Protein AF-0000000084367490 (afdb_homodimer)

Radius of gyration: 17.61 Å; Cα contacts (8 Å, |Δi|>4): 390; chains: 2; bounding box: 48×49×37 Å

Organism: Wickerhamomyces anomalus (strain ATCC 58044 / CBS 1984 / NCYC 433 / NRRL Y-366-8) (NCBI:txid683960)

Foldseek 3Di:
DDPDDLVRLCVLLVVQVVLLQVLQVVVCVVPVQWDWDDDPFKIWIQFPPQGIKIWGADRVVSWIWIAGSPPGIFIFDCDVPFTATPVVRDTPVQVVLVVNCVRVVHDSVPRPRDD/DPPDDLVRLCVLLVVLVVLLQVLQVVVCVVVVQWDWDDDPFKIWIQFPPQGIKIWGADRVVSWIWIAGSPPGIFIFDCDVPFTATPVVRDTPVQVVLVVNCVRVVHDSVPRPRDD

Solvent-accessible surface area (backbone atoms only — not comparable to full-atom values): 12582 Å² total; per-residue (Å²): 121,61,86,66,52,70,70,57,42,52,51,55,53,50,53,49,52,52,45,34,43,52,29,44,43,55,51,18,72,81,34,77,77,35,46,59,50,74,55,96,60,35,36,39,35,38,41,58,81,67,30,49,31,41,38,31,57,28,68,83,75,58,29,40,37,38,39,35,71,80,85,39,73,50,54,26,36,51,44,87,97,38,44,30,20,81,87,78,65,45,43,54,63,58,53,51,36,46,55,50,13,60,52,72,74,48,53,50,90,74,51,68,54,66,131,123,60,88,66,52,70,69,58,41,52,50,54,52,47,53,48,52,50,44,34,43,53,28,45,41,56,50,20,73,81,34,76,78,34,45,58,50,73,56,96,60,35,34,39,34,38,41,57,82,66,30,49,32,40,37,32,56,28,68,84,74,58,29,39,36,38,41,36,73,80,82,39,71,49,55,26,37,49,44,86,94,39,43,29,18,82,87,79,63,44,42,52,64,58,55,51,38,47,53,51,14,60,52,72,72,48,53,51,89,74,51,68,52,64,132

Structure (mmCIF, N/CA/C/O backbone):
data_AF-0000000084367490-model_v1
#
loop_
_entity.id
_entity.type
_entity.pdbx_description
1 polymer ferroxidase
#
loop_
_atom_site.group_PDB
_atom_site.id
_atom_site.type_symbol
_atom_site.label_atom_id
_atom_site.label_alt_id
_atom_site.label_comp_id
_atom_site.label_asym_id
_atom_site.label_entity_id
_atom_site.label_seq_id
_atom_site.pdbx_PDB_ins_code
_atom_site.Cartn_x
_atom_site.Cartn_y
_atom_site.Cartn_z
_atom_site.occupancy
_atom_site.B_iso_or_equiv
_atom_site.auth_seq_id
_atom_site.auth_comp_id
_atom_site.auth_asym_id
_atom_site.auth_atom_id
_atom_site.pdbx_PDB_model_num
ATOM 1 N N . VAL A 1 1 ? 18.078 12.406 -10.547 1 66.5 1 VAL A N 1
ATOM 2 C CA . VAL A 1 1 ? 17.938 11.32 -9.586 1 66.5 1 VAL A CA 1
ATOM 3 C C . VAL A 1 1 ? 19.312 10.93 -9.039 1 66.5 1 VAL A C 1
ATOM 5 O O . VAL A 1 1 ? 20.25 10.742 -9.805 1 66.5 1 VAL A O 1
ATOM 8 N N . THR A 1 2 ? 19.359 11.086 -7.645 1 72.44 2 THR A N 1
ATOM 9 C CA . THR A 1 2 ? 20.641 10.75 -7.023 1 72.44 2 THR A CA 1
ATOM 10 C C . THR A 1 2 ? 20.969 9.273 -7.238 1 72.44 2 THR A C 1
ATOM 12 O O . THR A 1 2 ? 20.094 8.414 -7.148 1 72.44 2 THR A O 1
ATOM 15 N N . ASP A 1 3 ? 22.047 9.031 -7.75 1 83.88 3 ASP A N 1
ATOM 16 C CA . ASP A 1 3 ? 22.5 7.652 -7.895 1 83.88 3 ASP A CA 1
ATOM 17 C C . ASP A 1 3 ? 22.875 7.047 -6.543 1 83.88 3 ASP A C 1
ATOM 19 O O . ASP A 1 3 ? 24.031 7.129 -6.117 1 83.88 3 ASP A O 1
ATOM 23 N N . LEU A 1 4 ? 21.875 6.43 -5.949 1 89.94 4 LEU A N 1
ATOM 24 C CA . LEU A 1 4 ? 22.094 5.844 -4.629 1 89.94 4 LEU A CA 1
ATOM 25 C C . LEU A 1 4 ? 22.516 4.387 -4.746 1 89.94 4 LEU A C 1
ATOM 27 O O . LEU A 1 4 ? 22 3.645 -5.578 1 89.94 4 LEU A O 1
ATOM 31 N N . ASP A 1 5 ? 23.562 4.152 -3.986 1 95.56 5 ASP A N 1
ATOM 32 C CA . ASP A 1 5 ? 23.766 2.715 -3.863 1 95.56 5 ASP A CA 1
ATOM 33 C C . ASP A 1 5 ? 22.734 2.09 -2.924 1 95.56 5 ASP A C 1
ATOM 35 O O . ASP A 1 5 ? 22.094 2.793 -2.139 1 95.56 5 ASP A O 1
ATOM 39 N N . MET A 1 6 ? 22.578 0.807 -2.955 1 96.75 6 MET A N 1
ATOM 40 C CA . MET A 1 6 ? 21.516 0.087 -2.264 1 96.75 6 MET A CA 1
ATOM 41 C C . MET A 1 6 ? 21.625 0.267 -0.753 1 96.75 6 MET A C 1
ATOM 43 O O . MET A 1 6 ? 20.609 0.421 -0.065 1 96.75 6 MET A O 1
ATOM 47 N N . ASN A 1 7 ? 22.828 0.204 -0.22 1 97.38 7 ASN A N 1
ATOM 48 C CA . ASN A 1 7 ? 23.016 0.364 1.218 1 97.38 7 ASN A CA 1
ATOM 49 C C . ASN A 1 7 ? 22.578 1.748 1.689 1 97.38 7 ASN A C 1
ATOM 51 O O . ASN A 1 7 ? 21.922 1.877 2.719 1 97.38 7 ASN A O 1
ATOM 55 N N . THR A 1 8 ? 23.016 2.723 0.938 1 97.31 8 THR A N 1
ATOM 56 C CA . THR A 1 8 ? 22.625 4.09 1.262 1 97.31 8 THR A CA 1
ATOM 57 C C . THR A 1 8 ? 21.109 4.258 1.141 1 97.31 8 THR A C 1
ATOM 59 O O . THR A 1 8 ? 20.469 4.867 2.004 1 97.31 8 THR A O 1
ATOM 62 N N . TYR A 1 9 ? 20.531 3.719 0.094 1 98.12 9 TYR A N 1
ATOM 63 C CA . TYR A 1 9 ? 19.078 3.746 -0.08 1 98.12 9 TYR A CA 1
ATOM 64 C C . TYR A 1 9 ? 18.375 3.178 1.146 1 98.12 9 TYR A C 1
ATOM 66 O O . TYR A 1 9 ? 17.438 3.787 1.666 1 98.12 9 TYR A O 1
ATOM 74 N N . HIS A 1 10 ? 18.797 2.018 1.596 1 97.88 10 HIS A N 1
ATOM 75 C CA . HIS A 1 10 ? 18.156 1.376 2.742 1 97.88 10 HIS A CA 1
ATOM 76 C C . HIS A 1 10 ? 18.234 2.262 3.98 1 97.88 10 HIS A C 1
ATOM 78 O O . HIS A 1 10 ? 17.25 2.434 4.688 1 97.88 10 HIS A O 1
ATOM 84 N N . THR A 1 11 ? 19.391 2.836 4.145 1 97.69 11 THR A N 1
ATOM 85 C CA . THR A 1 11 ? 19.609 3.66 5.328 1 97.69 11 THR A CA 1
ATOM 86 C C . THR A 1 11 ? 18.719 4.902 5.289 1 97.69 11 THR A C 1
ATOM 88 O O . THR A 1 11 ? 18 5.184 6.25 1 97.69 11 THR A O 1
ATOM 91 N N . ILE A 1 12 ? 18.703 5.613 4.191 1 97.62 12 ILE A N 1
ATOM 92 C CA . ILE A 1 12 ? 18 6.883 4.102 1 97.62 12 ILE A CA 1
ATOM 93 C C . ILE A 1 12 ? 16.48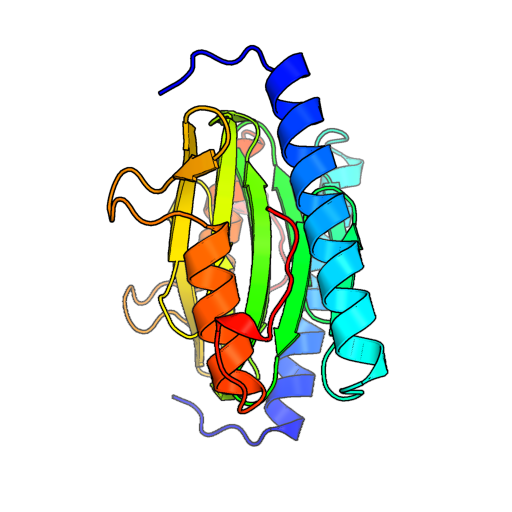4 6.637 4.117 1 97.62 12 ILE A C 1
ATOM 95 O O . ILE A 1 12 ? 15.734 7.391 4.738 1 97.62 12 ILE A O 1
ATOM 99 N N . SER A 1 13 ? 16.031 5.598 3.395 1 98.19 13 SER A N 1
ATOM 100 C CA . SER A 1 13 ? 14.609 5.297 3.375 1 98.19 13 SER A CA 1
ATOM 101 C C . SER A 1 13 ? 14.117 4.832 4.742 1 98.19 13 SER A C 1
ATOM 103 O O . SER A 1 13 ? 13.047 5.234 5.199 1 98.19 13 SER A O 1
ATOM 105 N N . GLU A 1 14 ? 14.93 4.027 5.41 1 98.12 14 GLU A N 1
ATOM 106 C CA . GLU A 1 14 ? 14.594 3.576 6.758 1 98.12 14 GLU A CA 1
ATOM 107 C C . GLU A 1 14 ? 14.5 4.75 7.727 1 98.12 14 GLU A C 1
ATOM 109 O O . GLU A 1 14 ? 13.523 4.871 8.469 1 98.12 14 GLU A O 1
ATOM 114 N N . ASP A 1 15 ? 15.5 5.516 7.707 1 97.38 15 ASP A N 1
ATOM 115 C CA . ASP A 1 15 ? 15.531 6.672 8.594 1 97.38 15 ASP A CA 1
ATOM 116 C C . ASP A 1 15 ? 14.336 7.586 8.352 1 97.38 15 ASP A C 1
ATOM 118 O O . ASP A 1 15 ? 13.711 8.07 9.305 1 97.38 15 ASP A O 1
ATOM 122 N N . TYR A 1 16 ? 14.016 7.777 7.121 1 97.81 16 TYR A N 1
ATOM 123 C CA . TYR A 1 16 ? 12.898 8.648 6.766 1 97.81 16 TYR A CA 1
ATOM 124 C C . TYR A 1 16 ? 11.578 8.078 7.281 1 97.81 16 TYR A C 1
ATOM 126 O O . TYR A 1 16 ? 10.812 8.781 7.945 1 97.81 16 TYR A O 1
ATOM 134 N N . LEU A 1 17 ? 11.32 6.844 7.035 1 98.38 17 LEU A N 1
ATOM 135 C CA . LEU A 1 17 ? 10.039 6.242 7.391 1 98.38 17 LEU A CA 1
ATOM 136 C C . LEU A 1 17 ? 9.914 6.09 8.906 1 98.38 17 LEU A C 1
ATOM 138 O O . LEU A 1 17 ? 8.812 6.203 9.453 1 98.38 17 LEU A O 1
ATOM 142 N N . GLU A 1 18 ? 11.016 5.848 9.531 1 97.62 18 GLU A N 1
ATOM 143 C CA . GLU A 1 18 ? 10.984 5.793 10.992 1 97.62 18 GLU A CA 1
ATOM 144 C C . GLU A 1 18 ? 10.633 7.156 11.586 1 97.62 18 GLU A C 1
ATOM 146 O O . GLU A 1 18 ? 9.797 7.25 12.484 1 97.62 18 GLU A O 1
ATOM 151 N N . THR A 1 19 ? 11.289 8.133 11.07 1 97.12 19 THR A N 1
ATOM 152 C CA . THR A 1 19 ? 11.023 9.492 11.547 1 97.12 19 THR A CA 1
ATOM 153 C C . THR A 1 19 ? 9.57 9.883 11.273 1 97.12 19 THR A C 1
ATOM 155 O O . THR A 1 19 ? 8.906 10.453 12.133 1 97.12 19 THR A O 1
ATOM 158 N N . LEU A 1 20 ? 9.117 9.617 10.094 1 97.81 20 LEU A N 1
ATOM 159 C CA . LEU A 1 20 ? 7.73 9.875 9.727 1 97.81 20 LEU A CA 1
ATOM 160 C C . LEU A 1 20 ? 6.777 9.156 10.672 1 97.81 20 LEU A C 1
ATOM 162 O O . LEU A 1 20 ? 5.801 9.742 11.148 1 97.81 20 LEU A O 1
ATOM 166 N N . THR A 1 21 ? 7.047 7.887 10.977 1 97.69 21 THR A N 1
ATOM 167 C CA . THR A 1 21 ? 6.215 7.09 11.875 1 97.69 21 THR A CA 1
ATOM 168 C C . THR A 1 21 ? 6.156 7.723 13.258 1 97.69 21 THR A C 1
ATOM 170 O O . THR A 1 21 ? 5.082 7.836 13.852 1 97.69 21 THR A O 1
ATOM 173 N N . ASP A 1 22 ? 7.309 8.125 13.734 1 96.81 22 ASP A N 1
ATOM 174 C CA . ASP A 1 22 ? 7.363 8.773 15.039 1 96.81 22 ASP A CA 1
ATOM 175 C C . ASP A 1 22 ? 6.469 10.016 15.078 1 96.81 22 ASP A C 1
ATOM 177 O O . ASP A 1 22 ? 5.742 10.234 16.047 1 96.81 22 ASP A O 1
ATOM 181 N N . SER A 1 23 ? 6.527 10.773 14.039 1 96.38 23 SER A N 1
ATOM 182 C CA . SER A 1 23 ? 5.734 11.992 13.961 1 96.38 23 SER A CA 1
ATOM 183 C C . SER A 1 23 ? 4.242 11.68 13.922 1 96.38 23 SER A C 1
ATOM 185 O O . SER A 1 23 ? 3.445 12.352 14.578 1 96.38 23 SER A O 1
ATOM 187 N N . LEU A 1 24 ? 3.877 10.695 13.18 1 97.31 24 LEU A N 1
ATOM 188 C CA . LEU A 1 24 ? 2.479 10.297 13.062 1 97.31 24 LEU A CA 1
ATOM 189 C C . LEU A 1 24 ? 1.965 9.719 14.375 1 97.31 24 LEU A C 1
ATOM 191 O O . LEU A 1 24 ? 0.805 9.93 14.742 1 97.31 24 LEU A O 1
ATOM 195 N N . GLU A 1 25 ? 2.846 9 15.031 1 96.12 25 GLU A N 1
ATOM 196 C CA . GLU A 1 25 ? 2.467 8.461 16.328 1 96.12 25 GLU A CA 1
ATOM 197 C C . GLU A 1 25 ? 2.232 9.57 17.344 1 96.12 25 GLU A C 1
ATOM 199 O O . GLU A 1 25 ? 1.332 9.477 18.188 1 96.12 25 GLU A O 1
ATOM 204 N N . ALA A 1 26 ? 3.064 10.547 17.266 1 94.38 26 ALA A N 1
ATOM 205 C CA . ALA A 1 26 ? 2.842 11.703 18.125 1 94.38 26 ALA A CA 1
ATOM 206 C C . ALA A 1 26 ? 1.493 12.359 17.844 1 94.38 26 ALA A C 1
ATOM 208 O O . ALA A 1 26 ? 0.765 12.727 18.766 1 94.38 26 ALA A O 1
ATOM 209 N N . LEU A 1 27 ? 1.202 12.469 16.578 1 94.69 27 LEU A N 1
ATOM 210 C CA . LEU A 1 27 ? -0.086 13.016 16.172 1 94.69 27 LEU A CA 1
ATOM 211 C C . LEU A 1 27 ? -1.233 12.156 16.688 1 94.69 27 LEU A C 1
ATOM 213 O O . LEU A 1 27 ? -2.279 12.68 17.078 1 94.69 27 LEU A O 1
ATOM 217 N N . SER A 1 28 ? -1.049 10.844 16.672 1 95.19 28 SER A N 1
ATOM 218 C CA . SER A 1 28 ? -2.062 9.891 17.125 1 95.19 28 SER A CA 1
ATOM 219 C C . SER A 1 28 ? -2.373 10.07 18.594 1 95.19 28 SER A C 1
ATOM 221 O O . SER A 1 28 ? -3.482 9.773 19.047 1 95.19 28 SER A O 1
ATOM 223 N N . GLU A 1 29 ? -1.422 10.523 19.391 1 94.12 29 GLU A N 1
ATOM 224 C CA . GLU A 1 29 ? -1.639 10.773 20.812 1 94.12 29 GLU A CA 1
ATOM 225 C C . GLU A 1 29 ? -2.701 11.852 21.016 1 94.12 29 GLU A C 1
ATOM 227 O O . GLU A 1 29 ? -3.51 11.75 21.953 1 94.12 29 GLU A O 1
ATOM 232 N N . GLU A 1 30 ? -2.764 12.781 20.156 1 92 30 GLU A N 1
ATOM 233 C CA . GLU A 1 30 ? -3.721 13.883 20.25 1 92 30 GLU A CA 1
ATOM 234 C C . GLU A 1 30 ? -5 13.57 19.469 1 92 30 GLU A C 1
ATOM 236 O O . GLU A 1 30 ? -6.023 14.227 19.656 1 92 30 GLU A O 1
ATOM 241 N N . ASN A 1 31 ? -4.91 12.602 18.656 1 94.88 31 ASN A N 1
ATOM 242 C CA . ASN A 1 31 ? -6.008 12.164 17.797 1 94.88 31 ASN A CA 1
ATOM 243 C C . ASN A 1 31 ? -6.156 10.641 17.812 1 94.88 31 ASN A C 1
ATOM 245 O O . ASN A 1 31 ? -5.668 9.953 16.922 1 94.88 31 ASN A O 1
ATOM 249 N N . PRO A 1 32 ? -6.855 10.133 18.719 1 95.06 32 PRO A N 1
ATOM 250 C CA . PRO A 1 32 ? -6.863 8.688 18.969 1 95.06 32 PRO A CA 1
ATOM 251 C C . PRO A 1 32 ? -7.418 7.887 17.797 1 95.06 32 PRO A C 1
ATOM 253 O O . PRO A 1 32 ? -7.246 6.668 17.734 1 95.06 32 PRO A O 1
ATOM 256 N N . GLN A 1 33 ? -8.094 8.555 16.891 1 95.69 33 GLN A N 1
ATOM 257 C CA . GLN A 1 33 ? -8.641 7.844 15.742 1 95.69 33 GLN A CA 1
ATOM 258 C C . GLN A 1 33 ? -7.559 7.531 14.719 1 95.69 33 GLN A C 1
ATOM 260 O O . GLN A 1 33 ? -7.781 6.742 13.797 1 95.69 33 GLN A O 1
ATOM 265 N N . ILE A 1 34 ? -6.461 8.195 14.852 1 97.12 34 ILE A N 1
ATOM 266 C CA . ILE A 1 34 ? -5.344 7.992 13.945 1 97.12 34 ILE A CA 1
ATOM 267 C C . ILE A 1 34 ? -4.477 6.836 14.438 1 97.12 34 ILE A C 1
ATOM 269 O O . ILE A 1 34 ? -4.207 6.719 15.633 1 97.12 34 ILE A O 1
ATOM 273 N N . ASP A 1 35 ? -4.121 6.016 13.547 1 97.56 35 ASP A N 1
ATOM 274 C CA . ASP A 1 35 ? -3.205 4.922 13.859 1 97.56 35 ASP A CA 1
ATOM 275 C C . ASP A 1 35 ? -2.098 4.816 12.812 1 97.56 35 ASP A C 1
ATOM 277 O O . ASP A 1 35 ? -2.357 4.926 11.617 1 97.56 35 ASP A O 1
ATOM 281 N N . ALA A 1 36 ? -0.874 4.715 13.258 1 97.38 36 ALA A N 1
ATOM 282 C CA . ALA A 1 36 ? 0.289 4.574 12.383 1 97.38 36 ALA A CA 1
ATOM 283 C C . ALA A 1 36 ? 1.202 3.449 12.867 1 97.38 36 ALA A C 1
ATOM 285 O O . ALA A 1 36 ? 1.477 3.334 14.062 1 97.38 36 ALA A O 1
ATOM 286 N N . GLU A 1 37 ? 1.61 2.641 11.984 1 96.56 37 GLU A N 1
ATOM 287 C CA . GLU A 1 37 ? 2.512 1.538 12.305 1 96.56 37 GLU A CA 1
ATOM 288 C C . GLU A 1 37 ? 3.529 1.312 11.195 1 96.56 37 GLU A C 1
ATOM 290 O O . GLU A 1 37 ? 3.188 1.38 10.008 1 96.56 37 GLU A O 1
ATOM 295 N N . TYR A 1 38 ? 4.754 1.104 11.617 1 97.56 38 TYR A N 1
ATOM 296 C CA . TYR A 1 38 ? 5.828 0.796 10.68 1 97.56 38 TYR A CA 1
ATOM 297 C C . TYR A 1 38 ? 6.445 -0.562 10.992 1 97.56 38 TYR A C 1
ATOM 299 O O . TYR A 1 38 ? 6.879 -0.814 12.117 1 97.56 38 TYR A O 1
ATOM 307 N N . SER A 1 39 ? 6.402 -1.405 9.992 1 95.25 39 SER A N 1
ATOM 308 C CA . SER A 1 39 ? 7.008 -2.725 10.141 1 95.25 39 SER A CA 1
ATOM 309 C C . SER A 1 39 ? 7.488 -3.273 8.805 1 95.25 39 SER A C 1
ATOM 311 O O . SER A 1 39 ? 6.762 -3.223 7.812 1 95.25 39 SER A O 1
ATOM 313 N N . HIS A 1 40 ? 8.773 -3.752 8.82 1 91.44 40 HIS A N 1
ATOM 314 C CA . HIS A 1 40 ? 9.336 -4.457 7.668 1 91.44 40 HIS A CA 1
ATOM 315 C C . HIS A 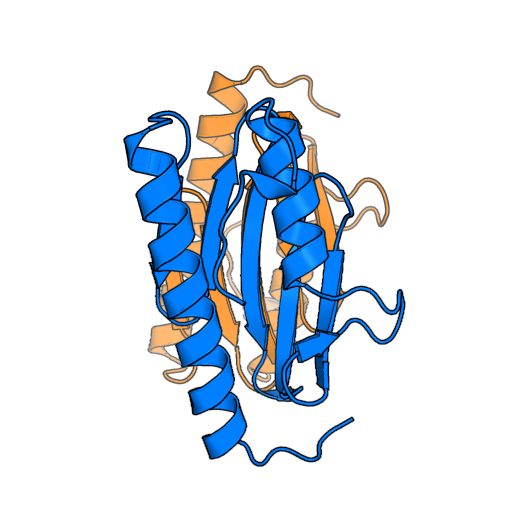1 40 ? 9.227 -3.615 6.402 1 91.44 40 HIS A C 1
ATOM 317 O O . HIS A 1 40 ? 8.75 -4.098 5.371 1 91.44 40 HIS A O 1
ATOM 323 N N . GLY A 1 41 ? 9.453 -2.336 6.523 1 96.81 41 GLY A N 1
ATOM 324 C CA . GLY A 1 41 ? 9.57 -1.469 5.363 1 96.81 41 GLY A CA 1
ATOM 325 C C . GLY A 1 41 ? 8.234 -0.934 4.883 1 96.81 41 GLY A C 1
ATOM 326 O O . GLY A 1 41 ? 8.148 -0.344 3.803 1 96.81 41 GLY A O 1
ATOM 327 N N . VAL A 1 42 ? 7.176 -1.193 5.594 1 98.31 42 VAL A N 1
ATOM 328 C CA . VAL A 1 42 ? 5.844 -0.732 5.215 1 98.31 42 VAL A CA 1
ATOM 329 C C . VAL A 1 42 ? 5.23 0.075 6.355 1 98.31 42 VAL A C 1
ATOM 331 O O . VAL A 1 42 ? 5.113 -0.419 7.48 1 98.31 42 VAL A O 1
ATOM 334 N N . LEU A 1 43 ? 4.953 1.332 6.051 1 98.56 43 LEU A N 1
ATOM 335 C CA . LEU A 1 43 ? 4.215 2.184 6.98 1 98.56 43 LEU A CA 1
ATOM 336 C C . LEU A 1 43 ? 2.736 2.229 6.613 1 98.56 43 LEU A C 1
ATOM 338 O O . LEU A 1 43 ? 2.383 2.51 5.469 1 98.56 43 LEU A O 1
ATOM 342 N N . THR A 1 44 ? 1.895 1.888 7.551 1 98.56 44 THR A N 1
ATOM 343 C CA . THR A 1 44 ? 0.451 2.01 7.379 1 98.56 44 THR A CA 1
ATOM 344 C C . THR A 1 44 ? -0.104 3.127 8.258 1 98.56 44 THR A C 1
ATOM 346 O O . THR A 1 44 ? 0.259 3.24 9.43 1 98.56 44 THR A O 1
ATOM 349 N N . LEU A 1 45 ? -0.904 3.975 7.637 1 98.44 45 LEU A N 1
ATOM 350 C CA . LEU A 1 45 ? -1.56 5.078 8.328 1 98.44 45 LEU A CA 1
ATOM 351 C C . LEU A 1 45 ? -3.072 5.02 8.141 1 98.44 45 LEU A C 1
ATOM 353 O O . LEU A 1 45 ? -3.562 5.066 7.012 1 98.44 45 LEU A O 1
ATOM 357 N N . VAL A 1 46 ? -3.744 4.785 9.211 1 98.44 46 VAL A N 1
ATOM 358 C CA . VAL A 1 46 ? -5.195 4.938 9.211 1 98.44 46 VAL A CA 1
ATOM 359 C C . VAL A 1 46 ? -5.566 6.363 9.617 1 98.44 46 VAL A C 1
ATOM 361 O O . VAL A 1 46 ? -5.262 6.793 10.734 1 98.44 46 VAL A O 1
ATOM 364 N N . LEU A 1 47 ? -6.219 7.082 8.711 1 98.38 47 LEU A N 1
ATOM 365 C CA . LEU A 1 47 ? -6.492 8.508 8.883 1 98.38 47 LEU A CA 1
ATOM 366 C C . LEU A 1 47 ? -7.922 8.836 8.477 1 98.38 47 LEU A C 1
ATOM 368 O O . LEU A 1 47 ? -8.164 9.258 7.344 1 98.38 47 LEU A O 1
ATOM 372 N N . PRO A 1 48 ? -8.789 8.711 9.477 1 96.75 48 PRO A N 1
ATOM 373 C CA . PRO A 1 48 ? -10.164 9.102 9.156 1 96.75 48 PRO A CA 1
ATOM 374 C C . PRO A 1 48 ? -10.305 10.594 8.883 1 96.75 48 PRO A C 1
ATOM 376 O O . PRO A 1 48 ? -9.578 11.406 9.461 1 96.75 48 PRO A O 1
ATOM 379 N N . PRO A 1 49 ? -11.266 10.922 7.965 1 96.62 49 PRO A N 1
ATOM 380 C CA . PRO A 1 49 ? -12.188 10.055 7.227 1 96.62 49 PRO A CA 1
ATOM 381 C C . PRO A 1 49 ? -11.586 9.516 5.934 1 96.62 49 PRO A C 1
ATOM 383 O O . PRO A 1 49 ? -12.25 8.781 5.195 1 96.62 49 PRO A O 1
ATOM 386 N N . ASN A 1 50 ? -10.32 9.852 5.625 1 97.94 50 ASN A N 1
ATOM 387 C CA . ASN A 1 50 ? -9.75 9.555 4.32 1 97.94 50 ASN A CA 1
ATOM 388 C C . ASN A 1 50 ? -9.672 8.047 4.066 1 97.94 50 ASN A C 1
ATOM 390 O O . ASN A 1 50 ? -9.984 7.582 2.971 1 97.94 50 ASN A O 1
ATOM 394 N N . GLY A 1 51 ? -9.227 7.336 5.066 1 98.12 51 GLY A N 1
ATOM 395 C CA . GLY A 1 51 ? -9.008 5.91 4.895 1 98.12 51 GLY A CA 1
ATOM 396 C C . GLY A 1 51 ? -7.59 5.48 5.23 1 98.12 51 GLY A C 1
ATOM 397 O O . GLY A 1 51 ? -6.957 6.047 6.121 1 98.12 51 GLY A O 1
ATOM 398 N N . THR A 1 52 ? -7.137 4.387 4.582 1 98.62 52 THR A N 1
ATOM 399 C CA . THR A 1 52 ? -5.84 3.795 4.887 1 98.62 52 THR A CA 1
ATOM 400 C C . THR A 1 52 ? -4.793 4.219 3.859 1 98.62 52 THR A C 1
ATOM 402 O O . THR A 1 52 ? -5.012 4.086 2.654 1 98.62 52 THR A O 1
ATOM 405 N N . TYR A 1 53 ? -3.727 4.836 4.371 1 98.81 53 TYR A N 1
ATOM 406 C CA . TYR A 1 53 ? -2.525 5.109 3.592 1 98.81 53 TYR A CA 1
ATOM 407 C C . TYR A 1 53 ? -1.499 3.994 3.76 1 98.81 53 TYR A C 1
ATOM 409 O O . TYR A 1 53 ? -1.346 3.445 4.855 1 98.81 53 TYR A O 1
ATOM 417 N N . VAL A 1 54 ? -0.837 3.762 2.656 1 98.88 54 VAL A N 1
ATOM 418 C CA . VAL A 1 54 ? 0.302 2.855 2.754 1 98.88 54 VAL A CA 1
ATOM 419 C C . VAL A 1 54 ? 1.526 3.492 2.1 1 98.88 54 VAL A C 1
ATOM 421 O O . VAL A 1 54 ? 1.43 4.059 1.008 1 98.88 54 VAL A O 1
ATOM 424 N N . ILE A 1 55 ? 2.635 3.494 2.775 1 98.88 55 ILE A N 1
ATOM 425 C CA . ILE A 1 55 ? 3.941 3.938 2.303 1 98.88 55 ILE A CA 1
ATOM 426 C C . ILE A 1 55 ? 4.961 2.812 2.467 1 98.88 55 ILE A C 1
ATOM 428 O O . ILE A 1 55 ? 5.113 2.262 3.561 1 98.88 55 ILE A O 1
ATOM 432 N N . ASN A 1 56 ? 5.574 2.488 1.347 1 98.81 56 ASN A N 1
ATOM 433 C CA . ASN A 1 56 ? 6.465 1.338 1.487 1 98.81 56 ASN A CA 1
ATOM 434 C C . ASN A 1 56 ? 7.742 1.513 0.671 1 98.81 56 ASN A C 1
ATOM 436 O O . ASN A 1 56 ? 7.77 2.285 -0.289 1 98.81 56 ASN A O 1
ATOM 440 N N . LYS A 1 57 ? 8.758 0.815 1.139 1 98.75 57 LYS A N 1
ATOM 441 C CA . LYS A 1 57 ? 10.016 0.756 0.392 1 98.75 57 LYS A CA 1
ATOM 442 C C . LYS A 1 57 ? 9.898 -0.195 -0.796 1 98.75 57 LYS A C 1
ATOM 444 O O . LYS A 1 57 ? 9.305 -1.269 -0.685 1 98.75 57 LYS A O 1
ATOM 449 N N . GLN A 1 58 ? 10.445 0.289 -1.949 1 98.62 58 GLN A N 1
ATOM 450 C CA . GLN A 1 58 ? 10.586 -0.561 -3.127 1 98.62 58 GLN A CA 1
ATOM 451 C C . GLN A 1 58 ? 12.047 -0.662 -3.562 1 98.62 58 GLN A C 1
ATOM 453 O O . GLN A 1 58 ? 12.469 0.03 -4.488 1 98.62 58 GLN A O 1
ATOM 458 N N . PRO A 1 59 ? 12.734 -1.617 -2.967 1 97.81 59 PRO A N 1
ATOM 459 C CA . PRO A 1 59 ? 14.195 -1.672 -3.119 1 97.81 59 PRO A CA 1
ATOM 460 C C . PRO A 1 59 ? 14.625 -1.874 -4.566 1 97.81 59 PRO A C 1
ATOM 462 O O . PRO A 1 59 ? 15.555 -1.21 -5.035 1 97.81 59 PRO A O 1
ATOM 465 N N . PRO A 1 60 ? 14.023 -2.689 -5.375 1 97.38 60 PRO A N 1
ATOM 466 C CA . PRO A 1 60 ? 14.531 -2.891 -6.734 1 97.38 60 PRO A CA 1
ATOM 467 C C . PRO A 1 60 ? 14.672 -1.583 -7.508 1 97.38 60 PRO A C 1
ATOM 469 O O . PRO A 1 60 ? 15.586 -1.441 -8.328 1 97.38 60 PRO A O 1
ATOM 472 N N . ASN A 1 61 ? 13.766 -0.639 -7.199 1 96.94 61 ASN A N 1
ATOM 473 C CA . ASN A 1 61 ? 13.797 0.636 -7.91 1 96.94 61 ASN A CA 1
ATOM 474 C C . ASN A 1 61 ? 14.391 1.744 -7.047 1 96.94 61 ASN A C 1
ATOM 476 O O . ASN A 1 61 ? 14.484 2.895 -7.48 1 96.94 61 ASN A O 1
ATOM 480 N N . LYS A 1 62 ? 14.75 1.358 -5.852 1 97.94 62 LYS A N 1
ATOM 481 C CA . LYS A 1 62 ? 15.25 2.316 -4.871 1 97.94 62 LYS A CA 1
ATOM 482 C C . LYS A 1 62 ? 14.289 3.484 -4.699 1 97.94 62 LYS A C 1
ATOM 484 O O . LYS A 1 62 ? 14.703 4.645 -4.703 1 97.94 62 LYS A O 1
ATOM 489 N N . GLN A 1 63 ? 13.031 3.105 -4.555 1 98.5 63 GLN A N 1
ATOM 490 C CA . GLN A 1 63 ? 11.961 4.094 -4.449 1 98.5 63 GLN A CA 1
ATOM 491 C C . GLN A 1 63 ? 11.133 3.875 -3.186 1 98.5 63 GLN A C 1
ATOM 493 O O . GLN A 1 63 ? 11.25 2.84 -2.529 1 98.5 63 GLN A O 1
ATOM 498 N N . ILE A 1 64 ? 10.422 4.945 -2.893 1 98.81 64 ILE A N 1
ATOM 499 C CA . ILE A 1 64 ? 9.32 4.863 -1.94 1 98.81 64 ILE A CA 1
ATOM 500 C C . ILE A 1 64 ? 7.992 5.023 -2.676 1 98.81 64 ILE A C 1
ATOM 502 O O . ILE A 1 64 ? 7.863 5.871 -3.559 1 98.81 64 ILE A O 1
ATOM 506 N N . TRP A 1 65 ? 7.078 4.125 -2.344 1 98.94 65 TRP A N 1
ATOM 507 C CA . TRP A 1 65 ? 5.762 4.18 -2.977 1 98.94 65 TRP A CA 1
ATOM 508 C C . TRP A 1 65 ? 4.699 4.633 -1.982 1 98.94 65 TRP A C 1
ATOM 510 O O . TRP A 1 65 ? 4.828 4.406 -0.777 1 98.94 65 TRP A O 1
ATOM 520 N N . LEU A 1 66 ? 3.75 5.324 -2.527 1 98.88 66 LEU A N 1
ATOM 521 C CA . LEU A 1 66 ? 2.619 5.805 -1.742 1 98.88 66 LEU A CA 1
ATOM 522 C C . LEU A 1 66 ? 1.299 5.336 -2.35 1 98.88 66 LEU A C 1
ATOM 524 O O . LEU A 1 66 ? 1.112 5.406 -3.566 1 98.88 66 LEU A O 1
ATOM 528 N N . SER A 1 67 ? 0.473 4.777 -1.5 1 98.75 67 SER A N 1
ATOM 529 C CA . SER A 1 67 ? -0.952 4.637 -1.78 1 98.75 67 SER A CA 1
ATOM 530 C C . SER A 1 67 ? -1.781 5.578 -0.915 1 98.75 67 SER A C 1
ATOM 532 O O . SER A 1 67 ? -1.933 5.355 0.288 1 98.75 67 SER A O 1
ATOM 534 N N . SER A 1 68 ? -2.285 6.613 -1.546 1 98.81 68 SER A N 1
ATOM 535 C CA . SER A 1 68 ? -3.098 7.613 -0.861 1 98.81 68 SER A CA 1
ATOM 536 C C . SER A 1 68 ? -4.555 7.539 -1.301 1 98.81 68 SER A C 1
ATOM 538 O O . SER A 1 68 ? -4.848 7.488 -2.498 1 98.81 68 SER A O 1
ATOM 540 N N . PRO A 1 69 ? -5.422 7.547 -0.306 1 98.62 69 PRO A N 1
ATOM 541 C CA . PRO A 1 69 ? -6.828 7.598 -0.706 1 98.62 69 PRO A CA 1
ATOM 542 C C . PRO A 1 69 ? -7.238 8.969 -1.25 1 98.62 69 PRO A C 1
ATOM 544 O O . PRO A 1 69 ? -8.336 9.109 -1.801 1 98.62 69 PRO A O 1
ATOM 547 N N . VAL A 1 70 ? -6.395 9.922 -1.166 1 98.44 70 VAL A N 1
ATOM 548 C CA . VAL A 1 70 ? -6.727 11.281 -1.573 1 98.44 70 VAL A CA 1
ATOM 549 C C . VAL A 1 70 ? -6.059 11.602 -2.91 1 98.44 70 VAL A C 1
ATOM 551 O O . VAL A 1 70 ? -6.742 11.852 -3.906 1 98.44 70 VAL A O 1
ATOM 554 N N . SER A 1 71 ? -4.762 11.461 -3.01 1 98.12 71 SER A N 1
ATOM 555 C CA . SER A 1 71 ? -4.043 11.875 -4.211 1 98.12 71 SER A CA 1
ATOM 556 C C . SER A 1 71 ? -3.75 10.68 -5.117 1 98.12 71 SER A C 1
ATOM 558 O O . SER A 1 71 ? -3.283 10.852 -6.242 1 98.12 71 SER A O 1
ATOM 560 N N . GLY A 1 72 ? -4.082 9.492 -4.629 1 97.5 72 GLY A N 1
ATOM 561 C CA . GLY A 1 72 ? -3.832 8.305 -5.434 1 97.5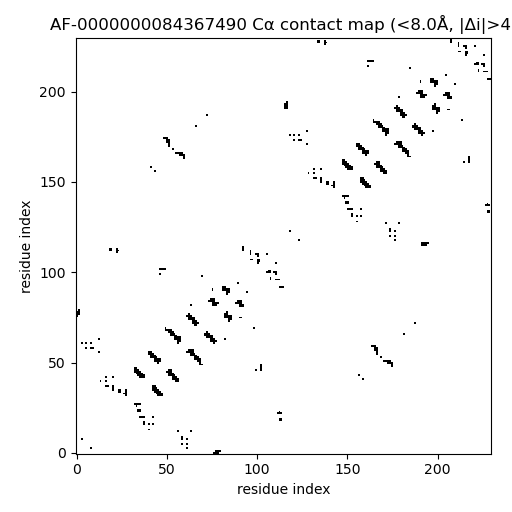 72 GLY A CA 1
ATOM 562 C C . GLY A 1 72 ? -2.418 7.777 -5.293 1 97.5 72 GLY A C 1
ATOM 563 O O . GLY A 1 72 ? -1.661 8.234 -4.43 1 97.5 72 GLY A O 1
ATOM 564 N N . PRO A 1 73 ? -2.162 6.723 -6.133 1 98.31 73 PRO A N 1
ATOM 565 C CA . PRO A 1 73 ? -0.829 6.121 -6.078 1 98.31 73 PRO A CA 1
ATOM 566 C C . PRO A 1 73 ? 0.252 7.027 -6.664 1 98.31 73 PRO A C 1
ATOM 568 O O . PRO A 1 73 ? -0.006 7.766 -7.617 1 98.31 73 PRO A O 1
ATOM 571 N N . ASP A 1 74 ? 1.444 6.98 -6.074 1 98.44 74 ASP A N 1
ATOM 572 C CA . ASP A 1 74 ? 2.609 7.695 -6.586 1 98.44 74 ASP A CA 1
ATOM 573 C C . ASP A 1 74 ? 3.906 7.02 -6.148 1 98.44 74 ASP A C 1
ATOM 575 O O . ASP A 1 74 ? 3.885 6.109 -5.316 1 98.44 74 ASP A O 1
ATOM 579 N N . ARG A 1 75 ? 4.953 7.379 -6.82 1 98.69 75 ARG A N 1
ATOM 580 C CA . ARG A 1 75 ? 6.277 6.863 -6.488 1 98.69 75 ARG A CA 1
ATOM 581 C C . ARG A 1 75 ? 7.293 7.996 -6.375 1 98.69 75 ARG A C 1
ATOM 583 O O . ARG A 1 75 ? 7.238 8.961 -7.133 1 98.69 75 ARG A O 1
ATOM 590 N N . PHE A 1 76 ? 8.266 7.793 -5.469 1 98.5 76 PHE A N 1
ATOM 591 C CA . PHE A 1 76 ? 9.164 8.891 -5.109 1 98.5 76 PHE A CA 1
ATOM 592 C C . PHE A 1 76 ? 10.617 8.438 -5.16 1 98.5 76 PHE A C 1
ATOM 594 O O . PHE A 1 76 ? 10.969 7.383 -4.625 1 98.5 76 PHE A O 1
ATOM 601 N N . ASP A 1 77 ? 11.398 9.32 -5.789 1 98.25 77 ASP A N 1
ATOM 602 C CA . ASP A 1 77 ? 12.844 9.141 -5.844 1 98.25 77 ASP A CA 1
ATOM 603 C C . ASP A 1 77 ? 13.555 10.094 -4.887 1 98.25 77 ASP A C 1
ATOM 605 O O . ASP A 1 77 ? 13.047 11.18 -4.594 1 98.25 77 ASP A O 1
ATOM 609 N N . TYR A 1 78 ? 14.711 9.555 -4.43 1 97.69 78 TYR A N 1
ATOM 610 C CA . TYR A 1 78 ? 15.484 10.422 -3.555 1 97.69 78 TYR A CA 1
ATOM 611 C C . TYR A 1 78 ? 16.219 11.492 -4.355 1 97.69 78 TYR A C 1
ATOM 613 O O . TYR A 1 78 ? 17.062 11.18 -5.191 1 97.69 78 TYR A O 1
ATOM 621 N N . VAL A 1 79 ? 15.773 12.656 -4.242 1 95.12 79 VAL A N 1
ATOM 622 C CA . VAL A 1 79 ? 16.438 13.852 -4.75 1 95.12 79 VAL A CA 1
ATOM 623 C C . VAL A 1 79 ? 16.953 14.688 -3.58 1 95.12 79 VAL A C 1
ATOM 625 O O . VAL A 1 79 ? 16.219 15.508 -3.025 1 95.12 79 VAL A O 1
ATOM 628 N N . GLU A 1 80 ? 18.141 14.469 -3.24 1 89.62 80 GLU A N 1
ATOM 629 C CA . GLU A 1 80 ? 18.75 14.93 -1.996 1 89.62 80 GLU A CA 1
ATOM 630 C C . GLU A 1 80 ? 18.328 16.359 -1.684 1 89.62 80 GLU A C 1
ATOM 632 O O . GLU A 1 80 ? 18.516 17.266 -2.508 1 89.62 80 GLU A O 1
ATOM 637 N N . PRO A 1 81 ? 17.781 16.406 -0.504 1 93 81 PRO A N 1
ATOM 638 C CA . PRO A 1 81 ? 17.562 15.484 0.619 1 93 81 PRO A CA 1
ATOM 639 C C . PRO A 1 81 ? 16.109 15.031 0.743 1 93 81 PRO A C 1
ATOM 641 O O . PRO A 1 81 ? 15.664 14.664 1.834 1 93 81 PRO A O 1
ATOM 644 N N . ASN A 1 82 ? 15.414 15.18 -0.366 1 95.94 82 ASN A N 1
ATOM 645 C CA . ASN A 1 82 ? 13.977 14.93 -0.316 1 95.94 82 ASN A CA 1
ATOM 646 C C . ASN A 1 82 ? 13.586 13.719 -1.16 1 95.94 82 ASN A C 1
ATOM 648 O O . ASN A 1 82 ? 14.352 13.289 -2.027 1 95.94 82 ASN A O 1
ATOM 652 N N . TRP A 1 83 ? 12.469 13.156 -0.802 1 97.88 83 TRP A N 1
ATOM 653 C CA . TRP A 1 83 ? 11.805 12.195 -1.677 1 97.88 83 TRP A CA 1
ATOM 654 C C . TRP A 1 83 ? 10.812 12.898 -2.602 1 97.88 83 TRP A C 1
ATOM 656 O O . TRP A 1 83 ? 9.836 13.484 -2.139 1 97.88 83 TRP A O 1
ATOM 666 N N . VAL A 1 84 ? 11.078 12.75 -3.941 1 98.19 84 VAL A N 1
ATOM 667 C CA . VAL A 1 84 ? 10.352 13.578 -4.898 1 98.19 84 VAL A CA 1
ATOM 668 C C . VAL A 1 84 ? 9.742 12.703 -5.992 1 98.19 84 VAL A C 1
ATOM 670 O O . VAL A 1 84 ? 10.398 11.781 -6.488 1 98.19 84 VAL A O 1
ATOM 673 N N . SER A 1 85 ? 8.445 13.008 -6.281 1 98.31 85 SER A N 1
ATOM 674 C CA . SER A 1 85 ? 7.82 12.367 -7.43 1 98.31 85 SER A CA 1
ATOM 675 C C . SER A 1 85 ? 8.312 12.969 -8.742 1 98.31 85 SER A C 1
ATOM 677 O O . SER A 1 85 ? 8.203 14.172 -8.953 1 98.31 85 SER A O 1
ATOM 679 N N . LEU A 1 86 ? 8.773 12.109 -9.555 1 96.19 86 LEU A N 1
ATOM 680 C CA . LEU A 1 86 ? 9.273 12.625 -10.828 1 96.19 86 LEU A CA 1
ATOM 681 C C . LEU A 1 86 ? 8.117 12.914 -11.781 1 96.19 86 LEU A C 1
ATOM 683 O O . LEU A 1 86 ? 8.266 13.703 -12.719 1 96.19 86 LEU A O 1
ATOM 687 N N . ARG A 1 87 ? 7.027 12.305 -11.484 1 95.62 87 ARG A N 1
ATOM 688 C CA . ARG A 1 87 ? 5.84 12.5 -12.312 1 95.62 87 ARG A CA 1
ATOM 689 C C . ARG A 1 87 ? 5.141 13.812 -11.969 1 95.62 87 ARG A C 1
ATOM 691 O O . ARG A 1 87 ? 4.816 14.602 -12.859 1 95.62 87 ARG A O 1
ATOM 698 N N . THR A 1 88 ? 4.965 14.086 -10.68 1 96.75 88 THR A N 1
ATOM 699 C CA . THR A 1 88 ? 4.18 15.234 -10.25 1 96.75 88 THR A CA 1
ATOM 700 C C . THR A 1 88 ? 5.086 16.344 -9.719 1 96.75 88 THR A C 1
ATOM 702 O O . THR A 1 88 ? 4.645 17.469 -9.523 1 96.75 88 THR A O 1
ATOM 705 N N . LYS A 1 89 ? 6.273 16.062 -9.383 1 96.12 89 LYS A N 1
ATOM 706 C CA . LYS A 1 89 ? 7.277 16.969 -8.836 1 96.12 89 LYS A CA 1
ATOM 707 C C . LYS A 1 89 ? 6.977 17.312 -7.379 1 96.12 89 LYS A C 1
ATOM 709 O O . LYS A 1 89 ? 7.68 18.109 -6.762 1 96.12 89 LYS A O 1
ATOM 714 N N . HIS A 1 90 ? 6.07 16.672 -6.836 1 96.62 90 HIS A N 1
ATOM 715 C CA . HIS A 1 90 ? 5.742 16.906 -5.434 1 96.62 90 HIS A CA 1
ATOM 716 C C . HIS A 1 90 ? 6.719 16.172 -4.516 1 96.62 90 HIS A C 1
ATOM 718 O O . HIS A 1 90 ? 7.156 15.07 -4.82 1 96.62 90 HIS A O 1
ATOM 724 N N . LYS A 1 91 ? 6.977 16.875 -3.352 1 97.19 91 LYS A N 1
ATOM 725 C CA . LYS A 1 91 ? 7.684 16.203 -2.268 1 97.19 91 LYS A CA 1
ATOM 726 C C . LYS A 1 91 ? 6.727 15.344 -1.436 1 97.19 91 LYS A C 1
ATOM 728 O O . LYS A 1 91 ? 5.645 15.805 -1.064 1 97.19 91 LYS A O 1
ATOM 733 N N . LEU A 1 92 ? 7.141 14.141 -1.155 1 98.31 92 LEU A N 1
ATOM 734 C CA . LEU A 1 92 ? 6.328 13.227 -0.354 1 98.31 92 LEU A CA 1
ATOM 735 C C . LEU A 1 92 ? 5.949 13.867 0.977 1 98.31 92 LEU A C 1
ATOM 737 O O . LEU A 1 92 ? 4.785 13.82 1.386 1 98.31 92 LEU A O 1
ATOM 741 N N . ALA A 1 93 ? 6.906 14.484 1.637 1 96.69 93 ALA A N 1
ATOM 742 C CA . ALA A 1 93 ? 6.684 15.094 2.945 1 96.69 93 ALA A CA 1
ATOM 743 C C . ALA A 1 93 ? 5.574 16.141 2.879 1 96.69 93 ALA A C 1
ATOM 745 O O . ALA A 1 93 ? 4.68 16.172 3.727 1 96.69 93 ALA A O 1
ATOM 746 N N . LEU A 1 94 ? 5.633 16.969 1.914 1 96 94 LEU A N 1
ATOM 747 C CA . LEU A 1 94 ? 4.66 18.047 1.792 1 96 94 LEU A CA 1
ATOM 748 C C . LEU A 1 94 ? 3.285 17.5 1.426 1 96 94 LEU A C 1
ATOM 750 O O . LEU A 1 94 ? 2.268 17.984 1.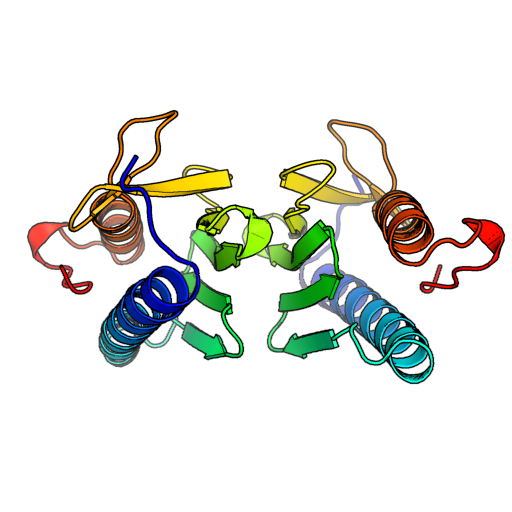932 1 96 94 LEU A O 1
ATOM 754 N N . LEU A 1 95 ? 3.299 16.578 0.537 1 97.44 95 LEU A N 1
ATOM 755 C CA . LEU A 1 95 ? 2.043 15.953 0.144 1 97.44 95 LEU A CA 1
ATOM 756 C C . LEU A 1 95 ? 1.337 15.344 1.352 1 97.44 95 LEU A C 1
ATOM 758 O O . LEU A 1 95 ? 0.148 15.594 1.569 1 97.44 95 LEU A O 1
ATOM 762 N N . LEU A 1 96 ? 2.049 14.555 2.168 1 97.88 96 LEU A N 1
ATOM 763 C CA . LEU A 1 96 ? 1.48 13.906 3.346 1 97.88 96 LEU A CA 1
ATOM 764 C C . LEU A 1 96 ? 1.046 14.945 4.379 1 97.88 96 LEU A C 1
ATOM 766 O O . LEU A 1 96 ? -0.021 14.812 4.98 1 97.88 96 LEU A O 1
ATOM 770 N N . LYS A 1 97 ? 1.893 15.898 4.496 1 96.94 97 LYS A N 1
ATOM 771 C CA . LYS A 1 97 ? 1.563 16.953 5.449 1 96.94 97 LYS A CA 1
ATOM 772 C C . LYS A 1 97 ? 0.237 17.625 5.094 1 96.94 97 LYS A C 1
ATOM 774 O O . LYS A 1 97 ? -0.598 17.859 5.969 1 96.94 97 LYS A O 1
ATOM 779 N N . ASP A 1 98 ? 0.065 17.922 3.885 1 97.06 98 ASP A N 1
ATOM 780 C CA . ASP A 1 98 ? -1.154 18.562 3.406 1 97.06 98 ASP A CA 1
ATOM 781 C C . ASP A 1 98 ? -2.377 17.688 3.664 1 97.06 98 ASP A C 1
ATOM 783 O O . ASP A 1 98 ? -3.391 18.156 4.18 1 97.06 98 ASP A O 1
ATOM 787 N N . GLU A 1 99 ? -2.289 16.453 3.342 1 98 99 GLU A N 1
ATOM 788 C CA . GLU A 1 99 ? -3.432 15.555 3.479 1 98 99 GLU A CA 1
ATOM 789 C C . GLU A 1 99 ? -3.746 15.281 4.945 1 98 99 GLU A C 1
ATOM 791 O O . GLU A 1 99 ? -4.914 15.172 5.328 1 98 99 GLU A O 1
ATOM 796 N N . VAL A 1 100 ? -2.727 15.172 5.758 1 97.94 100 VAL A N 1
ATOM 797 C CA . VAL A 1 100 ? -2.928 14.961 7.191 1 97.94 100 VAL A CA 1
ATOM 798 C C . VAL A 1 100 ? -3.586 16.188 7.805 1 97.94 100 VAL A C 1
ATOM 800 O O . VAL A 1 100 ? -4.539 16.078 8.578 1 97.94 100 VAL A O 1
ATOM 803 N N . ALA A 1 101 ? -3.086 17.344 7.43 1 96.94 101 ALA A N 1
ATOM 804 C CA . ALA A 1 101 ? -3.643 18.578 7.961 1 96.94 101 ALA A CA 1
ATOM 805 C C . ALA A 1 101 ? -5.133 18.688 7.652 1 96.94 101 ALA A C 1
ATOM 807 O O . ALA A 1 101 ? -5.934 19.016 8.531 1 96.94 101 ALA A O 1
ATOM 808 N N . GLN A 1 102 ? -5.418 18.391 6.461 1 97.12 102 GLN A N 1
ATOM 809 C CA . GLN A 1 102 ? -6.812 18.484 6.039 1 97.12 102 GLN A CA 1
ATOM 810 C C . GLN A 1 102 ? -7.68 17.5 6.816 1 97.12 102 GLN A C 1
ATOM 812 O O . GLN A 1 102 ? -8.781 17.828 7.246 1 97.12 102 GLN A O 1
ATOM 817 N N . ALA A 1 103 ? -7.176 16.344 7.027 1 96.75 103 ALA A N 1
ATOM 818 C CA . ALA A 1 103 ? -7.949 15.289 7.684 1 96.75 103 ALA A CA 1
ATOM 819 C C . ALA A 1 103 ? -8.203 15.633 9.148 1 96.75 103 ALA A C 1
ATOM 821 O O . ALA A 1 103 ? -9.266 15.305 9.695 1 96.75 103 ALA A O 1
ATOM 822 N N . VAL A 1 104 ? -7.242 16.281 9.781 1 95.38 104 VAL A N 1
ATOM 823 C CA . VAL A 1 104 ? -7.371 16.516 11.219 1 95.38 104 VAL A CA 1
ATOM 824 C C . VAL A 1 104 ? -7.887 17.922 11.461 1 95.38 104 VAL A C 1
ATOM 826 O O . VAL A 1 104 ? -8.039 18.344 12.609 1 95.38 104 VAL A O 1
ATOM 829 N N . GLY A 1 105 ? -8.156 18.688 10.406 1 94.19 105 GLY A N 1
ATOM 830 C CA . GLY A 1 105 ? -8.734 20.016 10.516 1 94.19 105 GLY A CA 1
ATOM 831 C C . GLY A 1 105 ? -7.754 21.047 11.031 1 94.19 105 GLY A C 1
ATOM 832 O O . GLY A 1 105 ? -8.125 21.906 11.836 1 94.19 105 GLY A O 1
ATOM 833 N N . LYS A 1 106 ? -6.566 20.906 10.656 1 93.44 106 LYS A N 1
ATOM 834 C CA . LYS A 1 106 ? -5.523 21.844 11.047 1 93.44 106 LYS A CA 1
ATOM 835 C C . LYS A 1 106 ? -4.883 22.5 9.828 1 93.44 106 LYS A C 1
ATOM 837 O O . LYS A 1 106 ? -5.121 22.078 8.695 1 93.44 106 LYS A O 1
ATOM 842 N N . GLU A 1 107 ? -4.113 23.5 10.102 1 91.81 107 GLU A N 1
ATOM 843 C CA . GLU A 1 107 ? -3.297 24.094 9.047 1 91.81 107 GLU A CA 1
ATOM 844 C C . GLU A 1 107 ? -2.002 23.312 8.844 1 91.81 107 GLU A C 1
ATOM 846 O O . GLU A 1 107 ? -1.469 22.719 9.789 1 91.81 107 GLU A O 1
ATOM 851 N N . VAL A 1 108 ? -1.554 23.375 7.633 1 90.62 108 VAL A N 1
ATOM 852 C CA . VAL A 1 108 ? -0.376 22.609 7.25 1 90.62 108 VAL A CA 1
ATOM 853 C C . VAL A 1 108 ? 0.8 22.969 8.156 1 90.62 108 VAL A C 1
ATOM 855 O O . VAL A 1 108 ? 1.591 22.109 8.539 1 90.62 108 VAL A O 1
ATOM 858 N N . ASP A 1 109 ? 0.919 24.156 8.531 1 90.19 109 ASP A N 1
ATOM 859 C CA . ASP A 1 109 ? 2.045 24.625 9.336 1 90.19 109 ASP A CA 1
ATOM 860 C C . ASP A 1 109 ? 1.981 24.047 10.75 1 90.19 109 ASP A C 1
ATOM 862 O O . ASP A 1 109 ? 2.971 24.078 11.484 1 90.19 109 ASP A O 1
ATOM 866 N N . GLU A 1 110 ? 0.864 23.516 11.109 1 88 110 GLU A N 1
ATOM 867 C CA . GLU A 1 110 ? 0.662 22.953 12.445 1 88 110 GLU A CA 1
ATOM 868 C C . GLU A 1 110 ? 1.043 21.469 12.477 1 88 110 GLU A C 1
ATOM 870 O O . GLU A 1 110 ? 1.097 20.859 13.547 1 88 110 GLU A O 1
ATOM 875 N N . ILE A 1 111 ? 1.258 20.938 11.352 1 86.56 111 ILE A N 1
ATOM 876 C CA . ILE A 1 111 ? 1.58 19.516 11.25 1 86.56 111 ILE A CA 1
ATOM 877 C C . ILE A 1 111 ? 3.09 19.344 11.102 1 86.56 111 ILE A C 1
ATOM 879 O O . ILE A 1 111 ? 3.707 19.938 10.211 1 86.56 111 ILE A O 1
ATOM 883 N N . ASP A 1 112 ? 3.691 18.641 12.008 1 85.75 112 ASP A N 1
ATOM 884 C CA . ASP A 1 112 ? 5.117 18.328 11.922 1 85.75 112 ASP A CA 1
ATOM 885 C C . ASP A 1 112 ? 5.348 16.859 11.602 1 85.75 112 ASP A C 1
ATOM 887 O O . ASP A 1 112 ? 5.184 15.992 12.469 1 85.75 112 ASP A O 1
ATOM 891 N N . LEU A 1 113 ? 5.688 16.562 10.375 1 82.5 113 LEU A N 1
ATOM 892 C CA . LEU A 1 113 ? 5.957 15.172 10 1 82.5 113 LEU A CA 1
ATOM 893 C C . LEU A 1 113 ? 7.445 14.961 9.734 1 82.5 113 LEU A C 1
ATOM 895 O O . LEU A 1 113 ? 7.828 14.016 9.039 1 82.5 113 LEU A O 1
ATOM 899 N N . GLY A 1 114 ? 8.156 15.422 10.32 1 66.69 114 GLY A N 1
ATOM 900 C CA . GLY A 1 114 ? 9.586 15.242 10.148 1 66.69 114 GLY A CA 1
ATOM 901 C C . GLY A 1 114 ? 10.102 15.742 8.812 1 66.69 114 GLY A C 1
ATOM 902 O O . GLY A 1 114 ? 9.398 15.656 7.805 1 66.69 114 GLY A O 1
ATOM 903 N N . GLY A 1 115 ? 10.844 16.672 8.547 1 55.34 115 GLY A N 1
ATOM 904 C CA . GLY A 1 115 ? 11.555 17.281 7.43 1 55.34 115 GLY A CA 1
ATOM 905 C C . GLY A 1 115 ? 11.617 18.797 7.52 1 55.34 115 GLY A C 1
ATOM 906 O O . GLY A 1 115 ? 10.883 19.406 8.305 1 55.34 115 GLY A O 1
ATOM 907 N N . VAL B 1 1 ? -21.781 -3.85 -8.727 1 67.25 1 VAL B N 1
ATOM 908 C CA . VAL B 1 1 ? -21.125 -3.826 -7.422 1 67.25 1 VAL B CA 1
ATOM 909 C C . VAL B 1 1 ? -22.125 -4.227 -6.336 1 67.25 1 VAL B C 1
ATOM 911 O O . VAL B 1 1 ? -23.234 -3.711 -6.289 1 67.25 1 VAL B O 1
ATOM 914 N N . THR B 1 2 ? -21.688 -5.379 -5.621 1 73.5 2 THR B N 1
ATOM 915 C CA . THR B 1 2 ? -22.578 -5.84 -4.562 1 73.5 2 THR B CA 1
ATOM 916 C C . THR B 1 2 ? -22.719 -4.777 -3.477 1 73.5 2 THR B C 1
ATOM 918 O O . THR B 1 2 ? -21.75 -4.125 -3.102 1 73.5 2 THR B O 1
ATOM 921 N N . ASP B 1 3 ? -23.875 -4.43 -3.201 1 84.12 3 ASP B N 1
ATOM 922 C CA . ASP B 1 3 ? -24.109 -3.494 -2.105 1 84.12 3 ASP B CA 1
ATOM 923 C C . ASP B 1 3 ? -23.844 -4.156 -0.754 1 84.12 3 ASP B C 1
ATOM 925 O O . ASP B 1 3 ? -24.75 -4.738 -0.157 1 84.12 3 ASP B O 1
ATOM 929 N N . LEU B 1 4 ? -22.609 -4.008 -0.316 1 90.06 4 LEU B N 1
ATOM 930 C CA . LEU B 1 4 ? -22.219 -4.621 0.946 1 90.06 4 LEU B CA 1
ATOM 931 C C . LEU B 1 4 ? -22.422 -3.654 2.107 1 90.06 4 LEU B C 1
ATOM 933 O O . LEU B 1 4 ? -22.141 -2.459 1.979 1 90.06 4 LEU B O 1
ATOM 937 N N . ASP B 1 5 ? -23.031 -4.238 3.094 1 95.75 5 ASP B N 1
ATOM 938 C CA . ASP B 1 5 ? -22.922 -3.422 4.301 1 95.75 5 ASP B CA 1
ATOM 939 C C . ASP B 1 5 ? -21.531 -3.516 4.91 1 95.75 5 ASP B C 1
ATOM 941 O O . ASP B 1 5 ? -20.781 -4.441 4.605 1 95.75 5 ASP B O 1
ATOM 945 N N . MET B 1 6 ? -21.172 -2.629 5.762 1 96.81 6 MET B N 1
ATOM 946 C CA . MET B 1 6 ? -19.812 -2.477 6.289 1 96.81 6 MET B CA 1
ATOM 947 C C . MET B 1 6 ? -19.391 -3.723 7.062 1 96.81 6 MET B C 1
ATOM 949 O O . MET B 1 6 ? -18.234 -4.152 6.965 1 96.81 6 MET B O 1
ATOM 953 N N . ASN B 1 7 ? -20.281 -4.277 7.859 1 97.44 7 ASN B N 1
ATOM 954 C CA . ASN B 1 7 ? -19.953 -5.469 8.633 1 97.44 7 ASN B CA 1
ATOM 955 C C . ASN B 1 7 ? -19.609 -6.648 7.723 1 97.44 7 ASN B C 1
ATOM 957 O O . ASN B 1 7 ? -18.641 -7.371 7.965 1 97.44 7 ASN B O 1
ATOM 961 N N . THR B 1 8 ? -20.453 -6.816 6.738 1 97.31 8 THR B N 1
ATOM 962 C CA . THR B 1 8 ? -20.203 -7.879 5.773 1 97.31 8 THR B CA 1
ATOM 963 C C . THR B 1 8 ? -18.906 -7.641 5.023 1 97.31 8 THR B C 1
ATOM 965 O O . THR B 1 8 ? -18.109 -8.562 4.832 1 97.31 8 THR B O 1
ATOM 968 N N . TYR B 1 9 ? -18.672 -6.418 4.609 1 98.12 9 TYR B N 1
ATOM 969 C CA . TYR B 1 9 ? -17.422 -6.055 3.955 1 98.12 9 TYR B CA 1
ATOM 970 C C . TYR B 1 9 ? -16.219 -6.461 4.805 1 98.12 9 TYR B C 1
ATOM 972 O O . TYR B 1 9 ? -15.273 -7.078 4.309 1 98.12 9 TYR B O 1
ATOM 980 N N . HIS B 1 10 ? -16.234 -6.094 6.07 1 97.88 10 HIS B N 1
ATOM 981 C CA . HIS B 1 10 ? -15.117 -6.406 6.957 1 97.88 10 HIS B CA 1
ATOM 982 C C . HIS B 1 10 ? -14.875 -7.91 7.039 1 97.88 10 HIS B C 1
ATOM 984 O O . HIS B 1 10 ? -13.734 -8.367 6.945 1 97.88 10 HIS B O 1
ATOM 990 N N . THR B 1 11 ? -15.969 -8.602 7.133 1 97.69 11 THR B N 1
ATOM 991 C CA . THR B 1 11 ? -15.867 -10.055 7.285 1 97.69 11 THR B CA 1
ATOM 992 C C . THR B 1 11 ? -15.281 -10.688 6.023 1 97.69 11 THR B C 1
ATOM 994 O O . THR B 1 11 ? -14.32 -11.445 6.094 1 97.69 11 THR B O 1
ATOM 997 N N . ILE B 1 12 ? -15.812 -10.344 4.867 1 97.62 12 ILE B N 1
ATOM 998 C CA . ILE B 1 12 ? -15.422 -10.984 3.621 1 97.62 12 ILE B CA 1
ATOM 999 C C . ILE B 1 12 ? -13.992 -10.57 3.254 1 97.62 12 ILE B C 1
ATOM 1001 O O . ILE B 1 12 ? -13.211 -11.391 2.773 1 97.62 12 ILE B O 1
ATOM 1005 N N . SER B 1 13 ? -13.664 -9.297 3.443 1 98.19 13 SER B N 1
ATOM 1006 C CA . SER B 1 13 ? -12.312 -8.836 3.127 1 98.19 13 SER B CA 1
ATOM 1007 C C . SER B 1 13 ? -11.281 -9.445 4.066 1 98.19 13 SER B C 1
ATOM 1009 O O . SER B 1 13 ? -10.211 -9.859 3.631 1 98.19 13 SER B O 1
ATOM 1011 N N . GLU B 1 14 ? -11.633 -9.547 5.336 1 98.12 14 GLU B N 1
ATOM 1012 C CA . GLU B 1 14 ? -10.75 -10.18 6.309 1 98.12 14 GLU B CA 1
ATOM 1013 C C . GLU B 1 14 ? -10.508 -11.648 5.965 1 98.12 14 GLU B C 1
ATOM 1015 O O . GLU B 1 14 ? -9.359 -12.102 5.938 1 98.12 14 GLU B O 1
ATOM 1020 N N . ASP B 1 15 ? -11.562 -12.297 5.758 1 97.44 15 ASP B N 1
ATOM 1021 C CA . ASP B 1 15 ? -11.461 -13.719 5.43 1 97.44 15 ASP B CA 1
ATOM 1022 C C . ASP B 1 15 ? -10.617 -13.938 4.18 1 97.44 15 ASP B C 1
ATOM 1024 O O . ASP B 1 15 ? -9.781 -14.844 4.137 1 97.44 15 ASP B O 1
ATOM 1028 N N . TYR B 1 16 ? -10.82 -13.102 3.217 1 97.81 16 TYR B N 1
ATOM 1029 C CA . TYR B 1 16 ? -10.086 -13.219 1.964 1 97.81 16 TYR B CA 1
ATOM 1030 C C . TYR B 1 16 ? -8.594 -13 2.186 1 97.81 16 TYR B C 1
ATOM 1032 O O . TYR B 1 16 ? -7.766 -13.812 1.77 1 97.81 16 TYR B O 1
ATOM 1040 N N . LEU B 1 17 ? -8.227 -11.961 2.867 1 98.38 17 LEU B N 1
ATOM 1041 C CA . LEU B 1 17 ? -6.82 -11.609 3.037 1 98.38 17 LEU B CA 1
ATOM 1042 C C . LEU B 1 17 ? -6.113 -12.594 3.959 1 98.38 17 LEU B C 1
ATOM 1044 O O . LEU B 1 17 ? -4.93 -12.883 3.781 1 98.38 17 LEU B O 1
ATOM 1048 N N . GLU B 1 18 ? -6.848 -13.086 4.906 1 97.62 18 GLU B N 1
ATOM 1049 C CA . GLU B 1 18 ? -6.27 -14.117 5.762 1 97.62 18 GLU B CA 1
ATOM 1050 C C . GLU B 1 18 ? -5.965 -15.383 4.973 1 97.62 18 GLU B C 1
ATOM 1052 O O . GLU B 1 18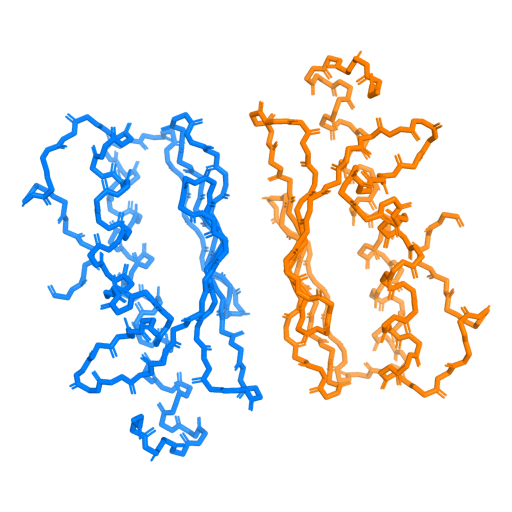 ? -4.887 -15.969 5.109 1 97.62 18 GLU B O 1
ATOM 1057 N N . THR B 1 19 ? -6.926 -15.766 4.203 1 97.19 19 THR B N 1
ATOM 1058 C CA . THR B 1 19 ? -6.738 -16.953 3.379 1 97.19 19 THR B CA 1
ATOM 1059 C C . THR B 1 19 ? -5.586 -16.766 2.4 1 97.19 19 THR B C 1
ATOM 1061 O O . THR B 1 19 ? -4.754 -17.656 2.225 1 97.19 19 THR B O 1
ATOM 1064 N N . LEU B 1 20 ? -5.559 -15.648 1.763 1 97.81 20 LEU B N 1
ATOM 1065 C CA . LEU B 1 20 ? -4.477 -15.312 0.849 1 97.81 20 LEU B CA 1
ATOM 1066 C C . LEU B 1 20 ? -3.127 -15.367 1.562 1 97.81 20 LEU B C 1
ATOM 1068 O O . LEU B 1 20 ? -2.166 -15.93 1.038 1 97.81 20 LEU B O 1
ATOM 1072 N N . THR B 1 21 ? -3.043 -14.797 2.764 1 97.62 21 THR B N 1
ATOM 1073 C CA . THR B 1 21 ? -1.812 -14.781 3.547 1 97.62 21 THR B CA 1
ATOM 1074 C C . THR B 1 21 ? -1.354 -16.203 3.854 1 97.62 21 THR B C 1
ATOM 1076 O O . THR B 1 21 ? -0.175 -16.531 3.703 1 97.62 21 THR B O 1
ATOM 1079 N N . ASP B 1 22 ? -2.303 -17.016 4.25 1 96.81 22 ASP B N 1
ATOM 1080 C CA . ASP B 1 22 ? -1.979 -18.406 4.543 1 96.81 22 ASP B CA 1
ATOM 1081 C C . ASP B 1 22 ? -1.366 -19.094 3.322 1 96.81 22 ASP B C 1
ATOM 1083 O O . ASP B 1 22 ? -0.379 -19.828 3.445 1 96.81 22 ASP B O 1
ATOM 1087 N N . SER B 1 23 ? -1.938 -18.844 2.197 1 96.44 23 SER B N 1
ATOM 1088 C CA . SER B 1 23 ? -1.453 -19.453 0.96 1 96.44 23 SER B CA 1
ATOM 1089 C C . SER B 1 23 ? -0.052 -18.953 0.615 1 96.44 23 SER B C 1
ATOM 1091 O O . SER B 1 23 ? 0.804 -19.734 0.204 1 96.44 23 SER B O 1
ATOM 1093 N N . LEU B 1 24 ? 0.181 -17.703 0.786 1 97.31 24 LEU B N 1
ATOM 1094 C CA . LEU B 1 24 ? 1.482 -17.109 0.49 1 97.31 24 LEU B CA 1
ATOM 1095 C C . LEU B 1 24 ? 2.539 -17.609 1.472 1 97.31 24 LEU B C 1
ATOM 1097 O O . LEU B 1 24 ? 3.695 -17.812 1.096 1 97.31 24 LEU B O 1
ATOM 1101 N N . GLU B 1 25 ? 2.096 -17.766 2.697 1 96.06 25 GLU B N 1
ATOM 1102 C CA . GLU B 1 25 ? 3.02 -18.297 3.695 1 96.06 25 GLU B CA 1
ATOM 1103 C C . GLU B 1 25 ? 3.414 -19.734 3.371 1 96.06 25 GLU B C 1
ATOM 1105 O O . GLU B 1 25 ? 4.562 -20.125 3.582 1 96.06 25 GLU B O 1
ATOM 1110 N N . ALA B 1 26 ? 2.465 -20.469 2.92 1 94.44 26 ALA B N 1
ATOM 1111 C CA . ALA B 1 26 ? 2.787 -21.828 2.48 1 94.44 26 ALA B CA 1
ATOM 1112 C C . ALA B 1 26 ? 3.799 -21.812 1.339 1 94.44 26 ALA B C 1
ATOM 1114 O O . ALA B 1 26 ? 4.742 -22.594 1.323 1 94.44 26 ALA B O 1
ATOM 1115 N N . LEU B 1 27 ? 3.574 -20.906 0.433 1 94.69 27 LEU B N 1
ATOM 1116 C CA . LEU B 1 27 ? 4.5 -20.734 -0.682 1 94.69 27 LEU B CA 1
ATOM 1117 C C . LEU B 1 27 ? 5.891 -20.359 -0.181 1 94.69 27 LEU B C 1
ATOM 1119 O O . LEU B 1 27 ? 6.898 -20.812 -0.735 1 94.69 27 LEU B O 1
ATOM 1123 N N . SER B 1 28 ? 5.938 -19.516 0.836 1 95.19 28 SER B N 1
ATOM 1124 C CA . SER B 1 28 ? 7.195 -19.047 1.412 1 95.19 28 SER B CA 1
ATOM 1125 C C . SER B 1 28 ? 7.996 -20.203 2.008 1 95.19 28 SER B C 1
ATOM 1127 O O . SER B 1 28 ? 9.227 -20.141 2.074 1 95.19 28 SER B O 1
ATOM 1129 N N . GLU B 1 29 ? 7.344 -21.234 2.488 1 94.12 29 GLU B N 1
ATOM 1130 C CA . GLU B 1 29 ? 8.023 -22.406 3.031 1 94.12 29 GLU B CA 1
ATOM 1131 C C . GLU B 1 29 ? 8.891 -23.078 1.971 1 94.12 29 GLU B C 1
ATOM 1133 O O . GLU B 1 29 ? 9.992 -23.547 2.268 1 94.12 29 GLU B O 1
ATOM 1138 N N . GLU B 1 30 ? 8.453 -23.047 0.758 1 92 30 GLU B N 1
ATOM 1139 C CA . GLU B 1 30 ? 9.172 -23.672 -0.348 1 92 30 GLU B CA 1
ATOM 1140 C C . GLU B 1 30 ? 10.109 -22.672 -1.03 1 92 30 GLU B C 1
ATOM 1142 O O . GLU B 1 30 ? 11 -23.078 -1.791 1 92 30 GLU B O 1
ATOM 1147 N N . ASN B 1 31 ? 9.898 -21.453 -0.764 1 94.94 31 ASN B N 1
ATOM 1148 C CA . ASN B 1 31 ? 10.656 -20.344 -1.331 1 94.94 31 ASN B CA 1
ATOM 1149 C C . ASN B 1 31 ? 11.062 -19.328 -0.259 1 94.94 31 ASN B C 1
ATOM 1151 O O . ASN B 1 31 ? 10.406 -18.312 -0.085 1 94.94 31 ASN B O 1
ATOM 1155 N N . PRO B 1 32 ? 12.117 -19.531 0.382 1 95.12 32 PRO B N 1
ATOM 1156 C CA . PRO B 1 32 ? 12.469 -18.781 1.583 1 95.12 32 PRO B CA 1
ATOM 1157 C C . PRO B 1 32 ? 12.68 -17.297 1.3 1 95.12 32 PRO B C 1
ATOM 1159 O O . PRO B 1 32 ? 12.703 -16.484 2.229 1 95.12 32 PRO B O 1
ATOM 1162 N N . GLN B 1 33 ? 12.844 -16.953 0.053 1 95.75 33 GLN B N 1
ATOM 1163 C CA . GLN B 1 33 ? 13.055 -15.547 -0.282 1 95.75 33 GLN B CA 1
ATOM 1164 C C . GLN B 1 33 ? 11.734 -14.773 -0.237 1 95.75 33 GLN B C 1
ATOM 1166 O O . GLN B 1 33 ? 11.734 -13.539 -0.261 1 95.75 33 GLN B O 1
ATOM 1171 N N . ILE B 1 34 ? 10.68 -15.492 -0.247 1 97.19 34 ILE B N 1
ATOM 1172 C CA . ILE B 1 34 ? 9.352 -14.883 -0.209 1 97.19 34 ILE B CA 1
ATOM 1173 C C . ILE B 1 34 ? 8.945 -14.641 1.239 1 97.19 34 ILE B C 1
ATOM 1175 O O . ILE B 1 34 ? 9.156 -15.492 2.105 1 97.19 34 ILE B O 1
ATOM 1179 N N . ASP B 1 35 ? 8.43 -13.508 1.468 1 97.56 35 ASP B N 1
ATOM 1180 C CA . ASP B 1 35 ? 7.895 -13.18 2.785 1 97.56 35 ASP B CA 1
ATOM 1181 C C . ASP B 1 35 ? 6.516 -12.539 2.672 1 97.56 35 ASP B C 1
ATOM 1183 O O . ASP B 1 35 ? 6.285 -11.695 1.802 1 97.56 35 ASP B O 1
ATOM 1187 N N . ALA B 1 36 ? 5.574 -13.008 3.457 1 97.38 36 ALA B N 1
ATOM 1188 C CA . ALA B 1 36 ? 4.215 -12.477 3.494 1 97.38 36 ALA B CA 1
ATOM 1189 C C . ALA B 1 36 ? 3.752 -12.25 4.93 1 97.38 36 ALA B C 1
ATOM 1191 O O . ALA B 1 36 ? 3.961 -13.109 5.797 1 97.38 36 ALA B O 1
ATOM 1192 N N . GLU B 1 37 ? 3.203 -11.148 5.18 1 96.56 37 GLU B N 1
ATOM 1193 C CA . GLU B 1 37 ? 2.691 -10.812 6.504 1 96.56 37 GLU B CA 1
ATOM 1194 C C . GLU B 1 37 ? 1.388 -10.023 6.41 1 96.56 37 GLU B C 1
ATOM 1196 O O . GLU B 1 37 ? 1.251 -9.141 5.566 1 96.56 37 GLU B O 1
ATOM 1201 N N . TYR B 1 38 ? 0.461 -10.422 7.254 1 97.56 38 TYR B N 1
ATOM 1202 C CA . TYR B 1 38 ? -0.814 -9.719 7.344 1 97.56 38 TYR B CA 1
ATOM 1203 C C . TYR B 1 38 ? -1.031 -9.156 8.75 1 97.56 38 TYR B C 1
ATOM 1205 O O . TYR B 1 38 ? -0.965 -9.898 9.734 1 97.56 38 TYR B O 1
ATOM 1213 N N . SER B 1 39 ? -1.211 -7.859 8.781 1 95.31 39 SER B N 1
ATOM 1214 C CA . SER B 1 39 ? -1.483 -7.215 10.062 1 95.31 39 SER B CA 1
ATOM 1215 C C . SER B 1 39 ? -2.324 -5.953 9.883 1 95.31 39 SER B C 1
ATOM 1217 O O . SER B 1 39 ? -2.037 -5.133 9.008 1 95.31 39 SER B O 1
ATOM 1219 N N . HIS B 1 40 ? -3.426 -5.875 10.711 1 91.56 40 HIS B N 1
ATOM 1220 C CA . HIS B 1 40 ? -4.238 -4.668 10.781 1 91.56 40 HIS B CA 1
ATOM 1221 C C . HIS B 1 40 ? -4.75 -4.27 9.398 1 91.56 40 HIS B C 1
ATOM 1223 O O . HIS B 1 40 ? -4.621 -3.111 8.992 1 91.56 40 HIS B O 1
ATOM 1229 N N . GLY B 1 41 ? -5.129 -5.242 8.609 1 96.81 41 GLY B N 1
ATOM 1230 C CA . GLY B 1 41 ? -5.816 -4.977 7.355 1 96.81 41 GLY B CA 1
ATOM 1231 C C . GLY B 1 41 ? -4.871 -4.742 6.195 1 96.81 41 GLY B C 1
ATOM 1232 O O . GLY B 1 41 ? -5.293 -4.32 5.117 1 96.81 41 GLY B O 1
ATOM 1233 N N . VAL B 1 42 ? -3.596 -4.906 6.391 1 98.31 42 VAL B N 1
ATOM 1234 C CA . VAL B 1 42 ? -2.602 -4.703 5.344 1 98.31 42 VAL B CA 1
ATOM 1235 C C . VAL B 1 42 ? -1.758 -5.965 5.176 1 98.31 42 VAL B C 1
ATOM 1237 O O . VAL B 1 42 ? -1.153 -6.445 6.137 1 98.31 42 VAL B O 1
ATOM 1240 N N . LEU B 1 43 ? -1.823 -6.52 3.98 1 98.56 43 LEU B N 1
ATOM 1241 C CA . LEU B 1 43 ? -0.954 -7.629 3.611 1 98.56 43 LEU B CA 1
ATOM 1242 C C . LEU B 1 43 ? 0.255 -7.137 2.824 1 98.56 43 LEU B C 1
ATOM 1244 O O . LEU B 1 43 ? 0.104 -6.418 1.832 1 98.56 43 LEU B O 1
ATOM 1248 N N . THR B 1 44 ? 1.422 -7.449 3.303 1 98.56 44 THR B N 1
ATOM 1249 C CA . THR B 1 44 ? 2.656 -7.156 2.584 1 98.56 44 THR B CA 1
ATOM 1250 C C . THR B 1 44 ? 3.295 -8.438 2.059 1 98.56 44 THR B C 1
ATOM 1252 O O . THR B 1 44 ? 3.379 -9.438 2.777 1 98.56 44 THR B O 1
ATOM 1255 N N . LEU B 1 45 ? 3.654 -8.398 0.783 1 98.44 45 LEU B N 1
ATOM 1256 C CA . LEU B 1 45 ? 4.316 -9.516 0.125 1 98.44 45 LEU B CA 1
ATOM 1257 C C . LEU B 1 45 ? 5.641 -9.078 -0.497 1 98.44 45 LEU B C 1
ATOM 1259 O O . LEU B 1 45 ? 5.66 -8.195 -1.355 1 98.44 45 LEU B O 1
ATOM 1263 N N . VAL B 1 46 ? 6.68 -9.602 0.036 1 98.38 46 VAL B N 1
ATOM 1264 C CA . VAL B 1 46 ? 7.977 -9.445 -0.615 1 98.38 46 VAL B CA 1
ATOM 1265 C C . VAL B 1 46 ? 8.227 -10.617 -1.562 1 98.38 46 VAL B C 1
ATOM 1267 O O . VAL B 1 46 ? 8.289 -11.773 -1.129 1 98.38 46 VAL B O 1
ATOM 1270 N N . LEU B 1 47 ? 8.359 -10.312 -2.848 1 98.38 47 LEU B N 1
ATOM 1271 C CA . LEU B 1 47 ? 8.43 -11.328 -3.891 1 98.38 47 LEU B CA 1
ATOM 1272 C C . LEU B 1 47 ? 9.531 -11 -4.895 1 98.38 47 LEU B C 1
ATOM 1274 O O . LEU B 1 47 ? 9.266 -10.383 -5.934 1 98.38 47 LEU B O 1
ATOM 1278 N N . PRO B 1 48 ? 10.695 -11.508 -4.562 1 96.69 48 PRO B N 1
ATOM 1279 C CA . PRO B 1 48 ? 11.766 -11.297 -5.543 1 96.69 48 PRO B CA 1
ATOM 1280 C C . PRO B 1 48 ? 11.523 -12.047 -6.852 1 96.69 48 PRO B C 1
ATOM 1282 O O . PRO B 1 48 ? 10.938 -13.133 -6.844 1 96.69 48 PRO B O 1
ATOM 1285 N N . PRO B 1 49 ? 12.016 -11.438 -7.977 1 96.56 49 PRO B N 1
ATOM 1286 C CA . PRO B 1 49 ? 12.734 -10.164 -8.094 1 96.56 49 PRO B CA 1
ATOM 1287 C C . PRO B 1 49 ? 11.797 -8.969 -8.211 1 96.56 49 PRO B C 1
ATOM 1289 O O . PRO B 1 49 ? 12.258 -7.828 -8.344 1 96.56 49 PRO B O 1
ATOM 1292 N N . ASN B 1 50 ? 10.477 -9.18 -8.156 1 97.94 50 ASN B N 1
ATOM 1293 C CA . ASN B 1 50 ? 9.516 -8.125 -8.477 1 97.94 50 ASN B CA 1
ATOM 1294 C C . ASN B 1 50 ? 9.617 -6.965 -7.492 1 97.94 50 ASN B C 1
ATOM 1296 O O . ASN B 1 50 ? 9.578 -5.801 -7.891 1 97.94 50 ASN B O 1
ATOM 1300 N N . GLY B 1 51 ? 9.703 -7.301 -6.234 1 98.12 51 GLY B N 1
ATOM 1301 C CA . GLY B 1 51 ? 9.688 -6.273 -5.207 1 98.12 51 GLY B CA 1
ATOM 1302 C C . GLY B 1 51 ? 8.594 -6.477 -4.172 1 98.12 51 GLY B C 1
ATOM 1303 O O . GLY B 1 51 ? 8.242 -7.613 -3.85 1 98.12 51 GLY B O 1
ATOM 1304 N N . THR B 1 52 ? 8.141 -5.359 -3.576 1 98.62 52 THR B N 1
ATOM 1305 C CA . THR B 1 52 ? 7.168 -5.414 -2.488 1 98.62 52 THR B CA 1
ATOM 1306 C C . THR B 1 52 ? 5.762 -5.121 -3.002 1 98.62 52 THR B C 1
ATOM 1308 O O . THR B 1 52 ? 5.539 -4.113 -3.676 1 98.62 52 THR B O 1
ATOM 1311 N N . TYR B 1 53 ? 4.863 -6.09 -2.756 1 98.81 53 TYR B N 1
ATOM 1312 C CA . TYR B 1 53 ? 3.432 -5.902 -2.959 1 98.81 53 TYR B CA 1
ATOM 1313 C C . TYR B 1 53 ? 2.75 -5.473 -1.666 1 98.81 53 TYR B C 1
ATOM 1315 O O . TYR B 1 53 ? 3.107 -5.941 -0.583 1 98.81 53 TYR B O 1
ATOM 1323 N N . VAL B 1 54 ? 1.771 -4.617 -1.885 1 98.88 54 VAL B N 1
ATOM 1324 C CA . VAL B 1 54 ? 0.922 -4.297 -0.744 1 98.88 54 VAL B CA 1
ATOM 1325 C C . VAL B 1 54 ? -0.547 -4.449 -1.132 1 98.88 54 VAL B C 1
ATOM 1327 O O . VAL B 1 54 ? -0.96 -4.004 -2.205 1 98.88 54 VAL B O 1
ATOM 1330 N N . ILE B 1 55 ? -1.303 -5.137 -0.329 1 98.88 55 ILE B N 1
ATOM 1331 C CA . ILE B 1 55 ? -2.748 -5.309 -0.438 1 98.88 55 ILE B CA 1
ATOM 1332 C C . ILE B 1 55 ? -3.42 -4.863 0.859 1 98.88 55 ILE B C 1
ATOM 1334 O O . ILE B 1 55 ? -3.061 -5.328 1.942 1 98.88 55 ILE B O 1
ATOM 1338 N N . ASN B 1 56 ? -4.344 -3.939 0.686 1 98.81 56 ASN B N 1
ATOM 1339 C CA . ASN B 1 56 ? -4.898 -3.436 1.938 1 98.81 56 ASN B CA 1
ATOM 1340 C C . ASN B 1 56 ? -6.398 -3.17 1.818 1 98.81 56 ASN B C 1
ATOM 1342 O O . ASN B 1 56 ? -6.914 -2.973 0.716 1 98.81 56 ASN B O 1
ATOM 1346 N N . LYS B 1 57 ? -7.031 -3.234 2.969 1 98.75 57 LYS B N 1
ATOM 1347 C 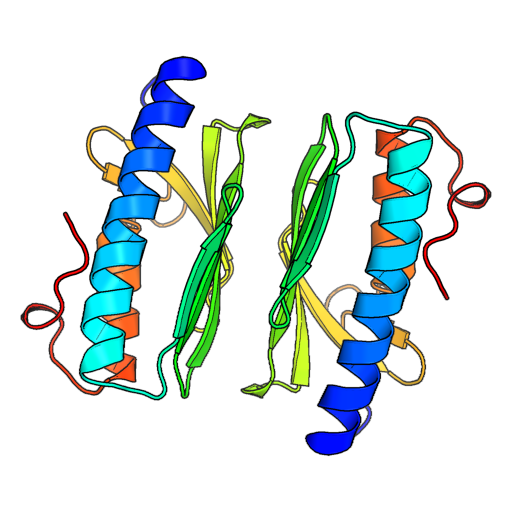CA . LYS B 1 57 ? -8.445 -2.865 3.053 1 98.75 57 LYS B CA 1
ATOM 1348 C C . LYS B 1 57 ? -8.617 -1.35 3.035 1 98.75 57 LYS B C 1
ATOM 1350 O O . LYS B 1 57 ? -7.844 -0.624 3.666 1 98.75 57 LYS B O 1
ATOM 1355 N N . GLN B 1 58 ? -9.625 -0.918 2.221 1 98.62 58 GLN B N 1
ATOM 1356 C CA . GLN B 1 58 ? -10.039 0.48 2.227 1 98.62 58 GLN B CA 1
ATOM 1357 C C . GLN B 1 58 ? -11.516 0.611 2.596 1 98.62 58 GLN B C 1
ATOM 1359 O O . GLN B 1 58 ? -12.367 0.759 1.719 1 98.62 58 GLN B O 1
ATOM 1364 N N . PRO B 1 59 ? -11.773 0.688 3.904 1 97.88 59 PRO B N 1
ATOM 1365 C CA . PRO B 1 59 ? -13.148 0.584 4.398 1 97.88 59 PRO B CA 1
ATOM 1366 C C . PRO B 1 59 ? -14.047 1.703 3.879 1 97.88 59 PRO B C 1
ATOM 1368 O O . PRO B 1 59 ? -15.18 1.449 3.473 1 97.88 59 PRO B O 1
ATOM 1371 N N . PRO B 1 60 ? -13.648 2.936 3.801 1 97.38 60 PRO B N 1
ATOM 1372 C CA . PRO B 1 60 ? -14.578 3.977 3.359 1 97.38 60 PRO B CA 1
ATOM 1373 C C . PRO B 1 60 ? -15.219 3.66 2.012 1 97.38 60 PRO B C 1
ATOM 1375 O O . PRO B 1 60 ? -16.375 4.012 1.779 1 97.38 60 PRO B O 1
ATOM 1378 N N . ASN B 1 61 ? -14.445 2.963 1.154 1 97 61 ASN B N 1
ATOM 1379 C CA . ASN B 1 61 ? -14.953 2.645 -0.175 1 97 61 ASN B CA 1
ATOM 1380 C C . ASN B 1 61 ? -15.367 1.179 -0.279 1 97 61 ASN B C 1
ATOM 1382 O O . ASN B 1 61 ? -15.805 0.728 -1.338 1 97 61 ASN B O 1
ATOM 1386 N N . LYS B 1 62 ? -15.188 0.496 0.817 1 97.94 62 LYS B N 1
ATOM 1387 C CA . LYS B 1 62 ? -15.453 -0.94 0.859 1 97.94 62 LYS B CA 1
ATOM 1388 C C . LYS B 1 62 ? -14.703 -1.666 -0.259 1 97.94 62 LYS B C 1
ATOM 1390 O O . LYS B 1 62 ? -15.289 -2.496 -0.961 1 97.94 62 LYS B O 1
ATOM 1395 N N . GLN B 1 63 ? -13.445 -1.306 -0.362 1 98.5 63 GLN B N 1
ATOM 1396 C CA . GLN B 1 63 ? -12.602 -1.848 -1.423 1 98.5 63 GLN B CA 1
ATOM 1397 C C . GLN B 1 63 ? -11.336 -2.486 -0.85 1 98.5 63 GLN B C 1
ATOM 1399 O O . GLN B 1 63 ? -11.023 -2.309 0.329 1 98.5 63 GLN B O 1
ATOM 1404 N N . ILE B 1 64 ? -10.758 -3.285 -1.726 1 98.81 64 ILE B N 1
ATOM 1405 C CA . ILE B 1 64 ? -9.383 -3.74 -1.53 1 98.81 64 ILE B CA 1
ATOM 1406 C C . ILE B 1 64 ? -8.477 -3.08 -2.561 1 98.81 64 ILE B C 1
ATOM 1408 O O . ILE B 1 64 ? -8.828 -2.969 -3.736 1 98.81 64 ILE B O 1
ATOM 1412 N N . TRP B 1 65 ? -7.367 -2.568 -2.061 1 98.94 65 TRP B N 1
ATOM 1413 C CA . TRP B 1 65 ? -6.41 -1.915 -2.949 1 98.94 65 TRP B CA 1
ATOM 1414 C C . TRP B 1 65 ? -5.148 -2.758 -3.109 1 98.94 65 TRP B C 1
ATOM 1416 O O . TRP B 1 65 ? -4.785 -3.518 -2.209 1 98.94 65 TRP B O 1
ATOM 1426 N N . LEU B 1 66 ? -4.598 -2.648 -4.273 1 98.88 66 LEU B N 1
ATOM 1427 C CA . LEU B 1 66 ? -3.359 -3.346 -4.598 1 98.88 66 LEU B CA 1
ATOM 1428 C C . LEU B 1 66 ? -2.299 -2.369 -5.094 1 98.88 66 LEU B C 1
ATOM 1430 O O . LEU B 1 66 ? -2.592 -1.49 -5.91 1 98.88 66 LEU B O 1
ATOM 1434 N N . SER B 1 67 ? -1.136 -2.475 -4.504 1 98.75 67 SER B N 1
ATOM 1435 C CA . SER B 1 67 ? 0.085 -1.931 -5.09 1 98.75 67 SER B CA 1
ATOM 1436 C C . SER B 1 67 ? 1 -3.041 -5.594 1 98.75 67 SER B C 1
ATOM 1438 O O . SER B 1 67 ? 1.62 -3.752 -4.797 1 98.75 67 SER B O 1
ATOM 1440 N N . SER B 1 68 ? 1.043 -3.172 -6.898 1 98.81 68 SER B N 1
ATOM 1441 C CA . SER B 1 68 ? 1.861 -4.191 -7.547 1 98.81 68 SER B CA 1
ATOM 1442 C C . SER B 1 68 ? 3.041 -3.568 -8.281 1 98.81 68 SER B C 1
ATOM 1444 O O . SER B 1 68 ? 2.871 -2.605 -9.039 1 98.81 68 SER B O 1
ATOM 1446 N N . PRO B 1 69 ? 4.199 -4.156 -8.047 1 98.62 69 PRO B N 1
ATOM 1447 C CA . PRO B 1 69 ? 5.324 -3.654 -8.836 1 98.62 69 PRO B CA 1
ATOM 1448 C C . PRO B 1 69 ? 5.258 -4.082 -10.297 1 98.62 69 PRO B C 1
ATOM 1450 O O . PRO B 1 69 ? 6.027 -3.584 -11.125 1 98.62 69 PRO B O 1
ATOM 1453 N N . VAL B 1 70 ? 4.348 -4.914 -10.633 1 98.44 70 VAL B N 1
ATOM 1454 C CA . VAL B 1 70 ? 4.266 -5.453 -11.984 1 98.44 70 VAL B CA 1
ATOM 1455 C C . VAL B 1 70 ? 3.105 -4.797 -12.734 1 98.44 70 VAL B C 1
ATOM 1457 O O . VAL B 1 70 ? 3.314 -4.113 -13.742 1 98.44 70 VAL B O 1
ATOM 1460 N N . SER B 1 71 ? 1.92 -4.848 -12.203 1 98.12 71 SER B N 1
ATOM 1461 C CA . SER B 1 71 ? 0.747 -4.363 -12.922 1 98.12 71 SER B CA 1
ATOM 1462 C C . SER B 1 71 ? 0.351 -2.965 -12.453 1 98.12 71 SER B C 1
ATOM 1464 O O . SER B 1 71 ? -0.527 -2.332 -13.047 1 98.12 71 SER B O 1
ATOM 1466 N N . GLY B 1 72 ? 1.044 -2.484 -11.438 1 97.5 72 GLY B N 1
ATOM 1467 C CA . GLY B 1 72 ? 0.719 -1.159 -10.93 1 97.5 72 GLY B CA 1
ATOM 1468 C C . GLY B 1 72 ? -0.429 -1.163 -9.938 1 97.5 72 GLY B C 1
ATOM 1469 O O . GLY B 1 72 ? -0.878 -2.227 -9.508 1 97.5 72 GLY B O 1
ATOM 1470 N N . PRO B 1 73 ? -0.788 0.091 -9.547 1 98.25 73 PRO B N 1
ATOM 1471 C CA . PRO B 1 73 ? -1.88 0.211 -8.578 1 98.25 73 PRO B CA 1
ATOM 1472 C C . PRO B 1 73 ? -3.24 -0.138 -9.18 1 98.25 73 PRO B C 1
ATOM 1474 O O . PRO B 1 73 ? -3.482 0.118 -10.359 1 98.25 73 PRO B O 1
ATOM 1477 N N . ASP B 1 74 ? -4.102 -0.733 -8.359 1 98.38 74 ASP B N 1
ATOM 1478 C CA . ASP B 1 74 ? -5.48 -1.024 -8.742 1 98.38 74 ASP B CA 1
ATOM 1479 C C . ASP B 1 74 ? -6.383 -1.133 -7.516 1 98.38 74 ASP B C 1
ATOM 1481 O O . ASP B 1 74 ? -5.895 -1.147 -6.383 1 98.38 74 ASP B O 1
ATOM 1485 N N . ARG B 1 75 ? -7.648 -1.059 -7.781 1 98.62 75 ARG B N 1
ATOM 1486 C CA . ARG B 1 75 ? -8.641 -1.194 -6.723 1 98.62 75 ARG B CA 1
ATOM 1487 C C . ARG B 1 75 ? -9.727 -2.195 -7.113 1 98.62 75 ARG B C 1
ATOM 1489 O O . ARG B 1 75 ? -10.125 -2.264 -8.281 1 98.62 75 ARG B O 1
ATOM 1496 N N . PHE B 1 76 ? -10.25 -2.891 -6.09 1 98.5 76 PHE B N 1
ATOM 1497 C CA . PHE B 1 76 ? -11.125 -4.027 -6.359 1 98.5 76 PHE B CA 1
ATOM 1498 C C . PHE B 1 76 ? -12.391 -3.943 -5.516 1 98.5 76 PHE B C 1
ATOM 1500 O O . PHE B 1 76 ? -12.328 -3.705 -4.309 1 98.5 76 PHE B O 1
ATOM 1507 N N . ASP B 1 77 ? -13.5 -4.191 -6.227 1 98.25 77 ASP B N 1
ATOM 1508 C CA . ASP B 1 77 ? -14.805 -4.281 -5.586 1 98.25 77 ASP B CA 1
ATOM 1509 C C . ASP B 1 77 ? -15.266 -5.734 -5.48 1 98.25 77 ASP B C 1
ATOM 1511 O O . ASP B 1 77 ? -14.883 -6.574 -6.293 1 98.25 77 ASP B O 1
ATOM 1515 N N . TYR B 1 78 ? -16.047 -5.91 -4.391 1 97.75 78 TYR B N 1
ATOM 1516 C CA . TYR B 1 78 ? -16.578 -7.258 -4.246 1 97.75 78 TYR B CA 1
ATOM 1517 C C . TYR B 1 78 ? -17.734 -7.496 -5.219 1 97.75 78 TYR B C 1
ATOM 1519 O O . TYR B 1 78 ? -18.766 -6.828 -5.141 1 97.75 78 TYR B O 1
ATOM 1527 N N . VAL B 1 79 ? -17.5 -8.266 -6.168 1 95.19 79 VAL B N 1
ATOM 1528 C CA . VAL B 1 79 ? -18.5 -8.789 -7.09 1 95.19 79 VAL B CA 1
ATOM 1529 C C . VAL B 1 79 ? -18.672 -10.289 -6.852 1 95.19 79 VAL B C 1
ATOM 1531 O O . VAL B 1 79 ? -17.938 -11.109 -7.406 1 95.19 79 VAL B O 1
ATOM 1534 N N . GLU B 1 80 ? -19.594 -10.609 -6.059 1 89.69 80 GLU B N 1
ATOM 1535 C CA . GLU B 1 80 ? -19.766 -11.93 -5.469 1 89.69 80 GLU B CA 1
ATOM 1536 C C . GLU B 1 80 ? -19.516 -13.031 -6.496 1 89.69 80 GLU B C 1
ATOM 1538 O O . GLU B 1 80 ? -20.141 -13.039 -7.562 1 89.69 80 GLU B O 1
ATOM 1543 N N . PRO B 1 81 ? -18.578 -13.82 -6.047 1 93.06 81 PRO B N 1
ATOM 1544 C CA . PRO B 1 81 ? -17.812 -14 -4.809 1 93.06 81 PRO B CA 1
ATOM 1545 C C . PRO B 1 81 ? -16.359 -13.539 -4.934 1 93.06 81 PRO B C 1
ATOM 1547 O O . PRO B 1 81 ? -15.5 -14.016 -4.199 1 93.06 81 PRO B O 1
ATOM 1550 N N . ASN B 1 82 ? -16.156 -12.719 -5.938 1 96.06 82 ASN B N 1
ATOM 1551 C CA . ASN B 1 82 ? -14.781 -12.344 -6.254 1 96.06 82 ASN B CA 1
ATOM 1552 C C . ASN B 1 82 ? -14.531 -10.859 -5.996 1 96.06 82 ASN B C 1
ATOM 1554 O O . ASN B 1 82 ? -15.477 -10.07 -5.902 1 96.06 82 ASN B O 1
ATOM 1558 N N . TRP B 1 83 ? -13.289 -10.57 -5.789 1 97.88 83 TRP B N 1
ATOM 1559 C CA . TRP B 1 83 ? -12.844 -9.18 -5.836 1 97.88 83 TRP B CA 1
ATOM 1560 C C . TRP B 1 83 ? -12.398 -8.797 -7.242 1 97.88 83 TRP B C 1
ATOM 1562 O O . TRP B 1 83 ? -11.445 -9.359 -7.777 1 97.88 83 TRP B O 1
ATOM 1572 N N . VAL B 1 84 ? -13.109 -7.754 -7.809 1 98.25 84 VAL B N 1
ATOM 1573 C CA . VAL B 1 84 ? -12.945 -7.473 -9.227 1 98.25 84 VAL B CA 1
ATOM 1574 C C . VAL B 1 84 ? -12.648 -5.988 -9.43 1 98.25 84 VAL B C 1
ATOM 1576 O O . VAL B 1 84 ? -13.266 -5.133 -8.797 1 98.25 84 VAL B O 1
ATOM 1579 N N . SER B 1 85 ? -11.625 -5.758 -10.305 1 98.38 85 SER B N 1
ATOM 1580 C CA . SER B 1 85 ? -11.367 -4.379 -10.719 1 98.38 85 SER B CA 1
ATOM 1581 C C . SER B 1 85 ? -12.414 -3.902 -11.719 1 98.38 85 SER B C 1
ATOM 1583 O O . SER B 1 85 ? -12.602 -4.52 -12.773 1 98.38 85 SER B O 1
ATOM 1585 N N . LEU B 1 86 ? -12.992 -2.814 -11.391 1 96.25 86 LEU B N 1
ATOM 1586 C CA . LEU B 1 86 ? -14.008 -2.303 -12.312 1 96.25 86 LEU B CA 1
ATOM 1587 C C . LEU B 1 86 ? -13.359 -1.596 -13.5 1 96.25 86 LEU B C 1
ATOM 1589 O O . LEU B 1 86 ? -13.984 -1.438 -14.547 1 96.25 86 LEU B O 1
ATOM 1593 N N . ARG B 1 87 ? -12.148 -1.237 -13.281 1 95.56 87 ARG B N 1
ATOM 1594 C CA . ARG B 1 87 ? -11.406 -0.551 -14.336 1 95.56 87 ARG B CA 1
ATOM 1595 C C . ARG B 1 87 ? -10.867 -1.543 -15.367 1 95.56 87 ARG B C 1
ATOM 1597 O O . ARG B 1 87 ? -11.047 -1.353 -16.562 1 95.56 87 ARG B O 1
ATOM 1604 N N . THR B 1 88 ? -10.273 -2.635 -14.898 1 96.62 88 THR B N 1
ATOM 1605 C CA . THR B 1 88 ? -9.594 -3.57 -15.789 1 96.62 88 THR B CA 1
ATOM 1606 C C . THR B 1 88 ? -10.414 -4.844 -15.961 1 96.62 88 THR B C 1
ATOM 1608 O O . THR B 1 88 ? -10.141 -5.652 -16.859 1 96.62 88 THR B O 1
ATOM 1611 N N . LYS B 1 89 ? -11.328 -5.102 -15.125 1 96.06 89 LYS B N 1
ATOM 1612 C CA . LYS B 1 89 ? -12.195 -6.273 -15.102 1 96.06 89 LYS B CA 1
ATOM 1613 C C . LYS B 1 89 ? -11.438 -7.512 -14.633 1 96.06 89 LYS B C 1
ATOM 1615 O O . LYS B 1 89 ? -11.992 -8.609 -14.602 1 96.06 89 LYS B O 1
ATOM 1620 N N . HIS B 1 90 ? -10.305 -7.348 -14.203 1 96.69 90 HIS B N 1
ATOM 1621 C CA . HIS B 1 90 ? -9.523 -8.469 -13.695 1 96.69 90 HIS B CA 1
ATOM 1622 C C . HIS B 1 90 ? -9.945 -8.828 -12.273 1 96.69 90 HIS B C 1
ATOM 1624 O O . HIS B 1 90 ? -10.273 -7.949 -11.477 1 96.69 90 HIS B O 1
ATOM 1630 N N . LYS B 1 91 ? -9.859 -10.164 -12.016 1 97.19 91 LYS B N 1
ATOM 1631 C CA . LYS B 1 91 ? -9.984 -10.641 -10.641 1 97.19 91 LYS B CA 1
ATOM 1632 C C . LYS B 1 91 ? -8.656 -10.523 -9.898 1 97.19 91 LYS B C 1
ATOM 1634 O O . LYS B 1 91 ? -7.613 -10.914 -10.422 1 97.19 91 LYS B O 1
ATOM 1639 N N . LEU B 1 92 ? -8.719 -10.023 -8.695 1 98.31 92 LEU B N 1
ATOM 1640 C CA . LEU B 1 92 ? -7.523 -9.875 -7.875 1 98.31 92 LEU B CA 1
ATOM 1641 C C . LEU B 1 92 ? -6.797 -11.211 -7.727 1 98.31 92 LEU B C 1
ATOM 1643 O O . LEU B 1 92 ? -5.574 -11.273 -7.887 1 98.31 92 LEU B O 1
ATOM 1647 N N . ALA B 1 93 ? -7.535 -12.258 -7.445 1 96.75 93 ALA B N 1
ATOM 1648 C CA . ALA B 1 93 ? -6.953 -13.578 -7.23 1 96.75 93 ALA B CA 1
ATOM 1649 C C . ALA B 1 93 ? -6.148 -14.031 -8.445 1 96.75 93 ALA B C 1
ATOM 1651 O O . ALA B 1 93 ? -5.02 -14.508 -8.305 1 96.75 93 ALA B O 1
ATOM 1652 N N . LEU B 1 94 ? -6.688 -13.859 -9.57 1 96 94 LEU B N 1
ATOM 1653 C CA . LEU B 1 94 ? -6.039 -14.32 -10.797 1 96 94 LEU B CA 1
ATOM 1654 C C . LEU B 1 94 ? -4.824 -13.453 -11.117 1 96 94 LEU B C 1
ATOM 1656 O O . LEU B 1 94 ? -3.791 -13.969 -11.562 1 96 94 LEU B O 1
ATOM 1660 N N . LEU B 1 95 ? -5.012 -12.203 -10.945 1 97.38 95 LEU B N 1
ATOM 1661 C CA . LEU B 1 95 ? -3.902 -11.281 -11.172 1 97.38 95 LEU B CA 1
ATOM 1662 C C . LEU B 1 95 ? -2.705 -11.648 -10.305 1 97.38 95 LEU B C 1
ATOM 1664 O O . LEU B 1 95 ? -1.582 -11.758 -10.797 1 97.38 95 LEU B O 1
ATOM 1668 N N . LEU B 1 96 ? -2.912 -11.844 -9 1 97.81 96 LEU B N 1
ATOM 1669 C CA . LEU B 1 96 ? -1.845 -12.188 -8.062 1 97.81 96 LEU B CA 1
ATOM 1670 C C . LEU B 1 96 ? -1.246 -13.547 -8.398 1 97.81 96 LEU B C 1
ATOM 1672 O O . LEU B 1 96 ? -0.026 -13.727 -8.352 1 97.81 96 LEU B O 1
ATOM 1676 N N . LYS B 1 97 ? -2.129 -14.414 -8.711 1 96.94 97 LYS B N 1
ATOM 1677 C CA . LYS B 1 97 ? -1.66 -15.758 -9.07 1 96.94 97 LYS B CA 1
ATOM 1678 C C . LYS B 1 97 ? -0.698 -15.703 -10.25 1 96.94 97 LYS B C 1
ATOM 1680 O O . LYS B 1 97 ? 0.346 -16.359 -10.234 1 96.94 97 LYS B O 1
ATOM 1685 N N . ASP B 1 98 ? -1.056 -14.984 -11.234 1 97.06 98 ASP B N 1
ATOM 1686 C CA . ASP B 1 98 ? -0.234 -14.852 -12.43 1 97.06 98 ASP B CA 1
ATOM 1687 C C . ASP B 1 98 ? 1.131 -14.25 -12.094 1 97.06 98 ASP B C 1
ATOM 1689 O O . ASP B 1 98 ? 2.164 -14.766 -12.523 1 97.06 98 ASP B O 1
ATOM 1693 N N . GLU B 1 99 ? 1.15 -13.211 -11.336 1 98 99 GLU B N 1
ATOM 1694 C CA . GLU B 1 99 ? 2.4 -12.523 -11.023 1 98 99 GLU B CA 1
ATOM 1695 C C . GLU B 1 99 ? 3.279 -13.375 -10.109 1 98 99 GLU B C 1
ATOM 1697 O O . GLU B 1 99 ? 4.504 -13.383 -10.242 1 98 99 GLU B O 1
ATOM 1702 N N . VAL B 1 100 ? 2.672 -14.07 -9.18 1 97.94 100 VAL B N 1
ATOM 1703 C CA . VAL B 1 100 ? 3.422 -14.945 -8.281 1 97.94 100 VAL B CA 1
ATOM 1704 C C . VAL B 1 100 ? 4.035 -16.094 -9.078 1 97.94 100 VAL B C 1
ATOM 1706 O O . VAL B 1 100 ? 5.211 -16.422 -8.906 1 97.94 100 VAL B O 1
ATOM 1709 N N . ALA B 1 101 ? 3.244 -16.656 -9.945 1 96.94 101 ALA B N 1
ATOM 1710 C CA . ALA B 1 101 ? 3.729 -17.766 -10.766 1 96.94 101 ALA B CA 1
ATOM 1711 C C . ALA B 1 101 ? 4.953 -17.359 -11.578 1 96.94 101 ALA B C 1
ATOM 1713 O O . ALA B 1 101 ? 5.953 -18.078 -11.609 1 96.94 101 ALA B O 1
ATOM 1714 N N . GLN B 1 102 ? 4.82 -16.234 -12.141 1 97.12 102 GLN B N 1
ATOM 1715 C CA . GLN B 1 102 ? 5.922 -15.75 -12.961 1 97.12 102 GLN B CA 1
ATOM 1716 C C . GLN B 1 102 ? 7.172 -15.516 -12.117 1 97.12 102 GLN B C 1
ATOM 1718 O O . GLN B 1 102 ? 8.281 -15.867 -12.531 1 97.12 102 GLN B O 1
ATOM 1723 N N . ALA B 1 103 ? 6.996 -14.992 -10.961 1 96.75 103 ALA B N 1
ATOM 1724 C CA . ALA B 1 103 ? 8.125 -14.648 -10.102 1 96.75 103 ALA B CA 1
ATOM 1725 C C . ALA B 1 103 ? 8.844 -15.906 -9.617 1 96.75 103 ALA B C 1
ATOM 1727 O O . ALA B 1 103 ? 10.07 -15.906 -9.469 1 96.75 103 ALA B O 1
ATOM 1728 N N . VAL B 1 104 ? 8.086 -16.953 -9.375 1 95.44 104 VAL B N 1
ATOM 1729 C CA . VAL B 1 104 ? 8.695 -18.141 -8.781 1 95.44 104 VAL B CA 1
ATOM 1730 C C . VAL B 1 104 ? 9.008 -19.172 -9.867 1 95.44 104 VAL B C 1
ATOM 1732 O O . VAL B 1 104 ? 9.5 -20.266 -9.578 1 95.44 104 VAL B O 1
ATOM 1735 N N . GLY B 1 105 ? 8.727 -18.844 -11.117 1 94.12 105 GLY B N 1
ATOM 1736 C CA . GLY B 1 105 ? 9.062 -19.688 -12.25 1 94.12 105 GLY B CA 1
ATOM 1737 C C . GLY B 1 105 ? 8.18 -20.922 -12.344 1 94.12 105 GLY B C 1
ATOM 1738 O O . GLY B 1 105 ? 8.664 -22.016 -12.656 1 94.12 105 GLY B O 1
ATOM 1739 N N . LYS B 1 106 ? 6.98 -20.766 -12.023 1 93.62 106 LYS B N 1
ATOM 1740 C CA . LYS B 1 106 ? 6.012 -21.844 -12.109 1 93.62 106 LYS B CA 1
ATOM 1741 C C . LYS B 1 106 ? 4.859 -21.484 -13.047 1 93.62 106 LYS B C 1
ATOM 1743 O O . LYS B 1 106 ? 4.734 -20.344 -13.469 1 93.62 106 LYS B O 1
ATOM 1748 N N . GLU B 1 107 ? 4.086 -22.484 -13.336 1 91.88 107 GLU B N 1
ATOM 1749 C CA . GLU B 1 107 ? 2.85 -22.234 -14.062 1 91.88 107 GLU B CA 1
ATOM 1750 C C . GLU B 1 107 ? 1.73 -21.797 -13.125 1 91.88 107 GLU B C 1
ATOM 1752 O O . GLU B 1 107 ? 1.689 -22.203 -11.961 1 91.88 107 GLU B O 1
ATOM 1757 N N . VAL B 1 108 ? 0.863 -21.031 -13.688 1 90.69 108 VAL B N 1
ATOM 1758 C CA . VAL B 1 108 ? -0.221 -20.453 -12.906 1 90.69 108 VAL B CA 1
ATOM 1759 C C . VAL B 1 108 ? -1.023 -21.562 -12.227 1 90.69 108 VAL B C 1
ATOM 1761 O O . VAL B 1 108 ? -1.454 -21.406 -11.086 1 90.69 108 VAL B O 1
ATOM 1764 N N . ASP B 1 109 ? -1.197 -22.625 -12.836 1 90.31 109 ASP B N 1
ATOM 1765 C CA . ASP B 1 109 ? -2.006 -23.719 -12.305 1 90.31 109 ASP B CA 1
ATOM 1766 C C . ASP B 1 109 ? -1.323 -24.375 -11.102 1 90.31 109 ASP B C 1
ATOM 1768 O O . ASP B 1 109 ? -1.959 -25.109 -10.344 1 90.31 109 ASP B O 1
ATOM 1772 N N . GLU B 1 110 ? -0.073 -24.109 -10.93 1 88.06 110 GLU B N 1
ATOM 1773 C CA . GLU B 1 110 ? 0.704 -24.672 -9.828 1 88.06 110 GLU B CA 1
ATOM 1774 C C . GLU B 1 110 ? 0.63 -23.797 -8.586 1 88.06 110 GLU B C 1
ATOM 1776 O O . GLU B 1 110 ? 1.09 -24.203 -7.512 1 88.06 110 GLU B O 1
ATOM 1781 N N . ILE B 1 111 ? 0.111 -22.656 -8.75 1 86.69 111 ILE B N 1
ATOM 1782 C CA . ILE B 1 111 ? 0.028 -21.703 -7.648 1 86.69 111 ILE B CA 1
ATOM 1783 C C . ILE B 1 111 ? -1.372 -21.734 -7.039 1 86.69 111 ILE B C 1
ATOM 1785 O O . ILE B 1 111 ? -2.369 -21.594 -7.754 1 86.69 111 ILE B O 1
ATOM 1789 N N . ASP B 1 112 ? -1.46 -22.047 -5.777 1 85.88 112 ASP B N 1
ATOM 1790 C CA . ASP B 1 112 ? -2.738 -22.031 -5.074 1 85.88 112 ASP B CA 1
ATOM 1791 C C . ASP B 1 112 ? -2.809 -20.859 -4.09 1 85.88 112 ASP B C 1
ATOM 1793 O O . ASP B 1 112 ? -2.188 -20.891 -3.027 1 85.88 112 ASP B O 1
ATOM 1797 N N . LEU B 1 113 ? -3.541 -19.828 -4.438 1 82.88 113 LEU B N 1
ATOM 1798 C CA . LEU B 1 113 ? -3.688 -18.688 -3.539 1 82.88 113 LEU B CA 1
ATOM 1799 C C . LEU B 1 113 ? -5.105 -18.594 -2.988 1 82.88 113 LEU B C 1
ATOM 1801 O O . LEU B 1 113 ? -5.551 -17.531 -2.564 1 82.88 113 LEU B O 1
ATOM 1805 N N . GLY B 1 114 ? -5.617 -19.453 -2.73 1 66.94 114 GLY B N 1
ATOM 1806 C CA . GLY B 1 114 ? -6.957 -19.453 -2.164 1 66.94 114 GLY B CA 1
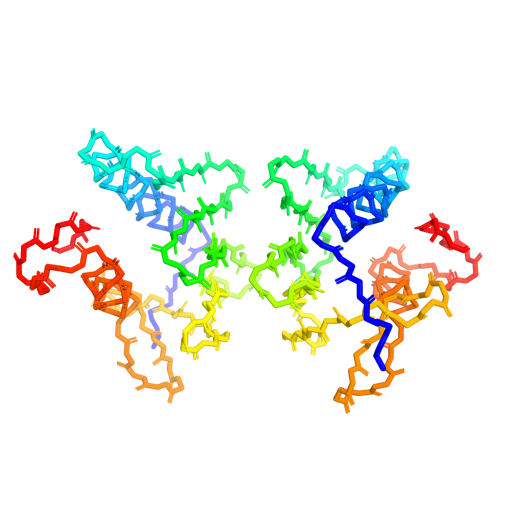ATOM 1807 C C . GLY B 1 114 ? -8 -18.875 -3.102 1 66.94 114 GLY B C 1
ATOM 1808 O O . GLY B 1 114 ? -7.723 -17.938 -3.855 1 66.94 114 GLY B O 1
ATOM 1809 N N . GLY B 1 115 ? -8.93 -19.422 -3.699 1 55.59 115 GLY B N 1
ATOM 1810 C CA . GLY B 1 115 ? -10.086 -19.109 -4.52 1 55.59 115 GLY B CA 1
ATOM 1811 C C . GLY B 1 115 ? -10.383 -20.172 -5.562 1 55.59 115 GLY B C 1
ATOM 1812 O O . GLY B 1 115 ? -9.531 -21.016 -5.859 1 55.59 115 GLY B O 1
#

Secondary structure (DSSP, 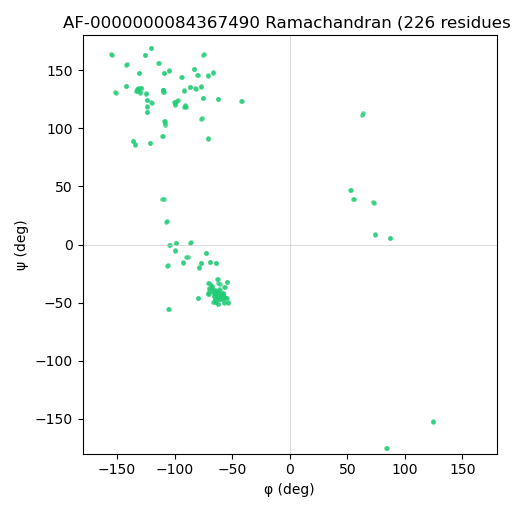8-state):
-----HHHHHHHHHHHHHHHHHHHHHHHHH-TT-EEEEETTEEEEEETTTEEEEEEEEGGGTEEEEEETTTEEEEEEEETTEEE-TTT--BHHHHHHHHHHHHHT--GGG-----/-----HHHHHHHHHHHHHHHHHHHHHHHHH-TT-EEEEETTEEEEEETTTEEEEEEEEGGGTEEEEEETTTEEEEEEEETTEEE-TTT--BHHHHHHHHHHHHHT--GGG-----

Nearest PDB structures (foldseek):
  9jb5-assembly1_B  TM=9.154E-01  e=1.074E-09  Arabidopsis thaliana
  4ec2-assembly1_A  TM=9.318E-01  e=7.393E-10  Saccharomyces cerevisiae S288C
  8pk8-assembly1_E  TM=8.876E-01  e=8.909E-10  Homo sapiens
  9jb5-assembly1_A  TM=8.925E-01  e=1.143E-09  Arabidopsis thaliana
  3oeq-assembly1_A  TM=9.281E-01  e=1.216E-09  Saccharomyces cerevisiae

Sequence (230 aa):
VTDLDMNTYHTISEDYLETLTDSLEALSEENPQIDAEYSHGVLTLVLPPNGTYVINKQPPNKQIWLSSPVSGPDRFDYVEPNWVSLRTKHKLALLLKDEVAQAVGKEVDEIDLGGVTDLDMNTYHTISEDYLETLTDSLEALSEENPQIDAEYSHGVLTLVLPPNGTYVINKQPPNKQIWLSSPVSGPDRFDYVEPNWVSLRTKHKLALLLKDEVAQAVGKEVDEIDLGG

InterPro domains:
  IPR002908 Frataxin/CyaY [PF01491] (3-105)
  IPR002908 Frataxin/CyaY [PS50810] (4-108)
  IPR002908 Frataxin/CyaY [PTHR16821] (3-109)
  IPR002908 Frataxin/CyaY [SM01219] (4-111)
  IPR002908 Frataxin/CyaY [TIGR03421] (7-109)
  IPR017789 Frataxin [TIGR03422] (8-101)
  IPR020895 Frataxin conserved site [PS01344] (54-68)
  IPR036524 Frataxin/CyaY superfamily [G3DSA:3.30.920.10] (1-113)
  IPR036524 Frataxin/CyaY superfamily [SSF55387] (4-108)

pLDDT: mean 95.28, std 6.54, range [55.34, 98.94]